Protein AF-A0A7R9PDQ4-F1 (afdb_monomer_lite)

Secondary structure (DSSP, 8-state):
-HHHHHHHHHHHHHHHHHHHHHS---GGG-PPPP------HHHHHHHHHHHHHHHHHHHHHHHHTTTTTTT--HHHHHHHHHHHHHTTT-TTHHHHHHHH-TTS-HHHHHHHHHHHHHHHHHHHHHHHHHHHHHHHHHHHHHHTT-S----------------HHHHHHHHHHHHHHHHHHHHHHHHHHHHHHHSSSSSSS-PPP-----

Organism: Timema californicum (NCBI:txid61474)

Sequence (210 aa):
MAEESSLTASLQGLERKLEEWSRPVSYTNLQPPPPLARVAPATITAAYEDMAQEVVDFQNFLQETGGHTNGWEEQDHLQFLKICRQHSGKPSLLQALASSLPHISEDEIEAHKKWFQQYNALKKAQQRAIKEWKKNKEKKKEEKIEPLELVENINKPEHFKTSPETKQKIEDWKVNVNLHSESSCNIAKRVLTLNYYFKWSLLPLRSAES

pLDDT: mean 71.4, std 20.32, range [34.22, 95.06]

InterPro domains:
  IPR039902 Coiled-coil domain-containing protein CCDC148/CCDC112 [PTHR21549] (2-149)

Structure (mmCIF, N/CA/C/O backbone):
data_AF-A0A7R9PDQ4-F1
#
_entry.id   AF-A0A7R9PDQ4-F1
#
loop_
_atom_site.group_PDB
_atom_site.id
_atom_site.type_symbol
_atom_site.label_atom_id
_atom_site.label_alt_id
_atom_site.label_comp_id
_atom_site.label_asym_id
_atom_site.label_entity_id
_atom_site.label_seq_id
_atom_site.pdbx_PDB_ins_code
_atom_site.Cartn_x
_atom_site.Cartn_y
_atom_site.Cartn_z
_atom_site.occupancy
_atom_site.B_iso_or_equiv
_atom_site.auth_seq_id
_atom_site.auth_comp_id
_atom_site.auth_asym_id
_atom_site.auth_atom_id
_atom_site.pdbx_PDB_model_num
ATOM 1 N N . MET A 1 1 ? 30.159 -8.898 46.942 1.00 53.69 1 MET A N 1
ATOM 2 C CA . MET A 1 1 ? 29.107 -9.731 47.605 1.00 53.69 1 MET A CA 1
ATOM 3 C C . MET A 1 1 ? 27.706 -9.121 47.509 1.00 53.69 1 MET A C 1
ATOM 5 O O . MET A 1 1 ? 26.757 -9.878 47.362 1.00 53.69 1 MET A O 1
ATOM 9 N N . ALA A 1 2 ? 27.539 -7.792 47.576 1.00 63.09 2 ALA A N 1
ATOM 10 C CA . ALA A 1 2 ? 26.221 -7.163 47.415 1.00 63.09 2 ALA A CA 1
ATOM 11 C C . ALA A 1 2 ? 25.708 -7.179 45.957 1.00 63.09 2 ALA A C 1
ATOM 13 O O . ALA A 1 2 ? 24.505 -7.296 45.732 1.00 63.09 2 ALA A O 1
ATOM 14 N N . GLU A 1 3 ? 26.608 -7.112 44.970 1.00 70.19 3 GLU A N 1
ATOM 15 C CA . GLU A 1 3 ? 26.242 -7.129 43.544 1.00 70.19 3 GLU A CA 1
ATOM 16 C C . GLU A 1 3 ? 25.708 -8.492 43.068 1.00 70.19 3 GLU A C 1
ATOM 18 O O . GLU A 1 3 ? 24.675 -8.546 42.403 1.00 70.19 3 GLU A O 1
ATOM 23 N N . GLU A 1 4 ? 26.330 -9.588 43.508 1.00 71.94 4 GLU A N 1
ATOM 24 C CA . GLU A 1 4 ? 25.894 -10.968 43.245 1.00 71.94 4 GLU A CA 1
ATOM 25 C C . GLU A 1 4 ? 24.477 -11.219 43.793 1.00 71.94 4 GLU A C 1
ATOM 27 O O . GLU A 1 4 ? 23.616 -11.782 43.120 1.00 71.94 4 GLU A O 1
ATOM 32 N N . SER A 1 5 ? 24.185 -10.707 44.993 1.00 73.94 5 SER A N 1
ATOM 33 C CA . SER A 1 5 ? 22.858 -10.812 45.614 1.00 73.94 5 SER A CA 1
ATOM 34 C C . SER A 1 5 ? 21.779 -10.044 44.829 1.00 73.94 5 SER A C 1
ATOM 36 O O . SER A 1 5 ? 20.677 -10.547 44.613 1.00 73.94 5 SER A O 1
ATOM 38 N N . SER A 1 6 ? 22.106 -8.863 44.296 1.00 80.69 6 SER A N 1
ATOM 39 C CA . SER A 1 6 ? 21.183 -8.065 43.471 1.00 80.69 6 SER A CA 1
ATOM 40 C C . SER A 1 6 ? 20.835 -8.742 42.137 1.00 80.69 6 SER A C 1
ATOM 42 O O . SER A 1 6 ? 19.678 -8.747 41.700 1.00 80.69 6 SER A O 1
ATOM 44 N N . LEU A 1 7 ? 21.829 -9.368 41.501 1.00 82.31 7 LEU A N 1
ATOM 45 C CA . LEU A 1 7 ? 21.644 -10.115 40.257 1.00 82.31 7 LEU A CA 1
ATOM 46 C C . LEU A 1 7 ? 20.748 -11.339 40.472 1.00 82.31 7 LEU A C 1
ATOM 48 O O . LEU A 1 7 ? 19.816 -11.561 39.698 1.00 82.31 7 LEU A O 1
ATOM 52 N N . THR A 1 8 ? 20.956 -12.081 41.563 1.00 84.62 8 THR A N 1
ATOM 53 C CA . THR A 1 8 ? 20.107 -13.239 41.895 1.00 84.62 8 THR A CA 1
ATOM 54 C C . THR A 1 8 ? 18.661 -12.845 42.208 1.00 84.62 8 THR A C 1
ATOM 56 O O . THR A 1 8 ? 17.737 -13.503 41.731 1.00 84.62 8 THR A O 1
ATOM 59 N N . ALA A 1 9 ? 18.435 -11.727 42.906 1.00 86.56 9 ALA A N 1
ATOM 60 C CA . ALA A 1 9 ? 17.089 -11.204 43.148 1.00 86.56 9 ALA A CA 1
ATOM 61 C C . ALA A 1 9 ? 16.384 -10.776 41.847 1.00 86.56 9 ALA A C 1
ATOM 63 O O . ALA A 1 9 ? 15.180 -10.986 41.681 1.00 86.56 9 ALA A O 1
ATOM 64 N N . SER A 1 10 ? 17.139 -10.213 40.901 1.00 88.19 10 SER A N 1
ATOM 65 C CA . SER A 1 10 ? 16.621 -9.827 39.585 1.00 88.19 10 SER A CA 1
ATOM 66 C C . SER A 1 10 ? 16.219 -11.050 38.754 1.00 88.19 10 SER A C 1
ATOM 68 O O . SER A 1 10 ? 15.136 -11.055 38.167 1.00 88.19 10 SER A O 1
ATOM 70 N N . LEU A 1 11 ? 17.041 -12.106 38.755 1.00 92.12 11 LEU A N 1
ATOM 71 C CA . LEU A 1 11 ? 16.734 -13.372 38.080 1.00 92.12 11 LEU A CA 1
ATOM 72 C C . LEU A 1 11 ? 15.486 -14.041 38.667 1.00 92.12 11 LEU A C 1
ATOM 74 O O . LEU A 1 11 ? 14.561 -14.352 37.920 1.00 92.12 11 LEU A O 1
ATOM 78 N N . GLN A 1 12 ? 15.390 -14.140 39.994 1.00 91.44 12 GLN A N 1
ATOM 79 C CA . GLN A 1 12 ? 14.200 -14.684 40.661 1.00 91.44 12 GLN A CA 1
ATOM 80 C C . GLN A 1 12 ? 12.931 -13.872 40.362 1.00 91.44 12 GLN A C 1
ATOM 82 O O . GLN A 1 12 ? 11.836 -14.425 40.232 1.00 91.44 12 GLN A O 1
ATOM 87 N N . GLY A 1 13 ? 13.055 -12.548 40.232 1.00 93.50 13 GLY A N 1
ATOM 88 C CA . GLY A 1 13 ? 11.945 -11.682 39.842 1.00 93.50 13 GLY A CA 1
ATOM 89 C C . GLY A 1 13 ? 11.436 -11.963 38.425 1.00 93.50 13 GLY A C 1
ATOM 90 O O . GLY A 1 13 ? 10.226 -11.927 38.186 1.00 93.50 13 GLY A O 1
ATOM 91 N N . LEU A 1 14 ? 12.342 -12.263 37.493 1.00 93.00 14 LEU A N 1
ATOM 92 C CA . LEU A 1 14 ? 11.997 -12.622 36.117 1.00 93.00 14 LEU A CA 1
ATOM 93 C C . LEU A 1 14 ? 11.406 -14.031 36.025 1.00 93.00 14 LEU A C 1
ATOM 95 O O . LEU A 1 14 ? 10.390 -14.204 35.357 1.00 93.00 14 LEU A O 1
ATOM 99 N N . GLU A 1 15 ? 11.958 -15.002 36.751 1.00 91.19 15 GLU A N 1
ATOM 100 C CA . GLU A 1 15 ? 11.418 -16.367 36.829 1.00 91.19 15 GLU A CA 1
ATOM 101 C C . GLU A 1 15 ? 9.978 -16.374 37.354 1.00 91.19 15 GLU A C 1
ATOM 103 O O . GLU A 1 15 ? 9.099 -16.996 36.761 1.00 91.19 15 GLU A O 1
ATOM 108 N N . ARG A 1 16 ? 9.686 -15.590 38.401 1.00 91.50 16 ARG A N 1
ATOM 109 C CA . ARG A 1 16 ? 8.316 -15.435 38.917 1.00 91.50 16 ARG A CA 1
ATOM 110 C C . ARG A 1 16 ? 7.350 -14.831 37.902 1.00 91.50 16 ARG A C 1
ATOM 112 O O . ARG A 1 16 ? 6.181 -15.201 37.887 1.00 91.50 16 ARG A O 1
ATOM 119 N N . LYS A 1 17 ? 7.807 -13.879 37.085 1.00 91.69 17 LYS A N 1
ATOM 120 C CA . LYS A 1 17 ? 6.981 -13.296 36.018 1.00 91.69 17 LYS A CA 1
ATOM 121 C C . LYS A 1 17 ? 6.725 -14.295 34.900 1.00 91.69 17 LYS A C 1
ATOM 123 O O . LYS A 1 17 ? 5.613 -14.331 34.388 1.00 91.69 17 LYS A O 1
ATOM 128 N N . LEU A 1 18 ? 7.729 -15.095 34.548 1.00 93.31 18 LEU A N 1
ATOM 129 C CA . LEU A 1 18 ? 7.586 -16.148 33.551 1.00 93.31 18 LEU A CA 1
ATOM 130 C C . LEU A 1 18 ? 6.555 -17.188 34.004 1.00 93.31 18 LEU A C 1
ATOM 132 O O . LEU A 1 18 ? 5.690 -17.548 33.218 1.00 93.31 18 LEU A O 1
ATOM 136 N N . GLU A 1 19 ? 6.602 -17.592 35.276 1.00 89.06 19 GLU A N 1
ATOM 137 C CA . GLU A 1 19 ? 5.627 -18.512 35.873 1.00 89.06 19 GLU A CA 1
ATOM 138 C C . GLU A 1 19 ? 4.213 -17.911 35.927 1.00 89.06 19 GLU A C 1
ATOM 140 O O . GLU A 1 19 ? 3.220 -18.596 35.714 1.00 89.06 19 GLU A O 1
ATOM 145 N N . GLU A 1 20 ? 4.089 -16.607 36.175 1.00 87.62 20 GLU A N 1
ATOM 146 C CA . GLU A 1 20 ? 2.790 -15.930 36.132 1.00 87.62 20 GLU A CA 1
ATOM 147 C C . GLU A 1 20 ? 2.224 -15.864 34.705 1.00 87.62 20 GLU A C 1
ATOM 149 O O . GLU A 1 20 ? 1.027 -16.044 34.502 1.00 87.62 20 GLU A O 1
ATOM 154 N N . TRP A 1 21 ? 3.079 -15.632 33.706 1.00 85.00 21 TRP A N 1
ATOM 155 C CA . TRP A 1 21 ? 2.678 -15.578 32.298 1.00 85.00 21 TRP A CA 1
ATOM 156 C C . TRP A 1 21 ? 2.471 -16.959 31.669 1.00 85.00 21 TRP A C 1
ATOM 158 O O . TRP A 1 21 ? 1.763 -17.063 30.670 1.00 85.00 21 TRP A O 1
ATOM 168 N N . SER A 1 22 ? 3.070 -18.012 32.231 1.00 83.94 22 SER A N 1
ATOM 169 C CA . SER A 1 22 ? 2.895 -19.395 31.781 1.00 83.94 22 SER A CA 1
ATOM 170 C C . SER A 1 22 ? 1.633 -20.048 32.348 1.00 83.94 22 SER A C 1
ATOM 172 O O . SER A 1 22 ? 1.180 -21.063 31.813 1.00 83.94 22 SER A O 1
ATOM 174 N N . ARG A 1 23 ? 1.031 -19.472 33.399 1.00 82.25 23 ARG A N 1
ATOM 175 C CA . ARG A 1 23 ? -0.224 -19.970 33.966 1.00 82.25 23 ARG A CA 1
ATOM 176 C C . ARG A 1 23 ? -1.346 -19.878 32.929 1.00 82.25 23 ARG A C 1
ATOM 178 O O . ARG A 1 23 ? -1.664 -18.783 32.462 1.00 82.25 23 ARG A O 1
ATOM 185 N N . PRO A 1 24 ? -2.005 -21.001 32.591 1.00 73.31 24 PRO A N 1
ATOM 186 C CA . PRO A 1 24 ? -3.188 -20.957 31.753 1.00 73.31 24 PRO A CA 1
ATOM 187 C C . PRO A 1 24 ? -4.271 -20.167 32.488 1.00 73.31 24 PRO A C 1
ATOM 189 O O . PRO A 1 24 ? -4.617 -20.476 33.630 1.00 73.31 24 PRO A O 1
ATOM 192 N N . VAL A 1 25 ? -4.800 -19.131 31.837 1.00 68.38 25 VAL A N 1
ATOM 193 C CA . VAL A 1 25 ? -5.904 -18.330 32.373 1.00 68.38 25 VAL A CA 1
ATOM 194 C C . VAL A 1 25 ? -7.093 -19.262 32.604 1.00 68.38 25 VAL A C 1
ATOM 196 O O . VAL A 1 25 ? -7.732 -19.727 31.664 1.00 68.38 25 VAL A O 1
ATOM 199 N N . SER A 1 26 ? -7.370 -19.578 33.868 1.00 59.38 26 SER A N 1
ATOM 200 C CA . SER A 1 26 ? -8.520 -20.393 34.245 1.00 59.38 26 SER A CA 1
ATOM 201 C C . SER A 1 26 ? -9.754 -19.496 34.265 1.00 59.38 26 SER A C 1
ATOM 203 O O . SER A 1 26 ? -9.969 -18.718 35.190 1.00 59.38 26 SER A O 1
ATOM 205 N N . TYR A 1 27 ? -10.568 -19.575 33.213 1.00 57.97 27 TYR A 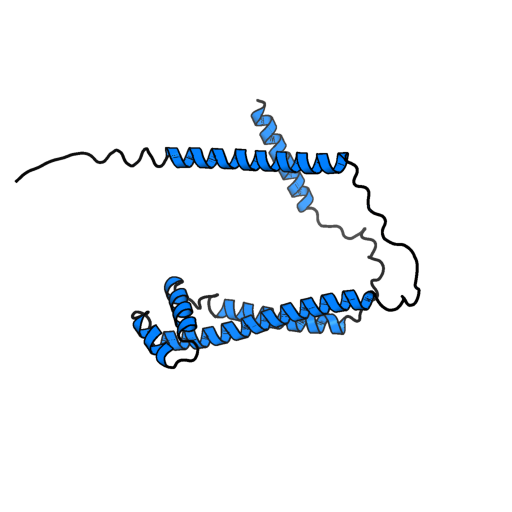N 1
ATOM 206 C CA . TYR A 1 27 ? -11.786 -18.769 33.032 1.00 57.97 27 TYR A CA 1
ATOM 207 C C . TYR A 1 27 ? -12.929 -19.154 33.991 1.00 57.97 27 TYR A C 1
ATOM 209 O O . TYR A 1 27 ? -14.048 -18.665 33.860 1.00 57.97 27 TYR A O 1
ATOM 217 N N . THR A 1 28 ? -12.679 -20.050 34.948 1.00 52.78 28 THR A N 1
ATOM 218 C CA . THR A 1 28 ? -13.700 -20.727 35.760 1.00 52.78 28 THR A CA 1
ATOM 219 C C . THR A 1 28 ? -14.301 -19.867 36.873 1.00 52.78 28 THR A C 1
ATOM 221 O O . THR A 1 28 ? -15.225 -20.317 37.544 1.00 52.78 28 THR A O 1
ATOM 224 N N . ASN A 1 29 ? -13.835 -18.628 37.058 1.00 56.56 29 ASN A N 1
ATOM 225 C CA . ASN A 1 29 ? -14.401 -17.687 38.034 1.00 56.56 29 ASN A CA 1
ATOM 226 C C . ASN A 1 29 ? -14.709 -16.292 37.461 1.00 56.56 29 ASN A C 1
ATOM 228 O O . ASN A 1 29 ? -14.933 -15.344 38.210 1.00 56.56 29 ASN A O 1
ATOM 232 N N . LEU A 1 30 ? -14.758 -16.148 36.134 1.00 54.88 30 LEU A N 1
ATOM 233 C CA . LEU A 1 30 ? -15.385 -14.970 35.546 1.00 54.88 30 LEU A CA 1
ATOM 234 C C . LEU A 1 30 ? -16.895 -15.181 35.622 1.00 54.88 30 LEU A C 1
ATOM 236 O O . LEU A 1 30 ? -17.472 -15.912 34.817 1.00 54.88 30 LEU A O 1
ATOM 240 N N . GLN A 1 31 ? -17.536 -14.548 36.606 1.00 55.81 31 GLN A N 1
ATOM 241 C CA . GLN A 1 31 ? -18.973 -14.313 36.541 1.00 55.81 31 GLN A CA 1
ATOM 242 C C . GLN A 1 31 ? -19.260 -13.739 35.144 1.00 55.81 31 GLN A C 1
ATOM 244 O O . GLN A 1 31 ? -18.585 -12.780 34.747 1.00 55.81 31 GLN A O 1
ATOM 249 N N . PRO A 1 32 ? -20.171 -14.343 34.357 1.00 59.72 32 PRO A N 1
ATOM 250 C CA . PRO A 1 32 ? -20.457 -13.836 33.029 1.00 59.72 32 PRO A CA 1
ATOM 251 C C . PRO A 1 32 ? -20.825 -12.357 33.169 1.00 59.72 32 PRO A C 1
ATOM 253 O O . PRO A 1 32 ? -21.576 -12.011 34.091 1.00 59.72 32 PRO A O 1
ATOM 256 N N . PRO A 1 33 ? -20.288 -11.471 32.310 1.00 60.38 33 PRO A N 1
ATOM 257 C CA . PRO A 1 33 ? -20.727 -10.088 32.309 1.00 60.38 33 PRO A CA 1
ATOM 258 C C . PRO A 1 33 ? -22.261 -10.078 32.224 1.00 60.38 33 PRO A C 1
ATOM 260 O O . PRO A 1 33 ? -22.824 -10.921 31.512 1.00 60.38 33 P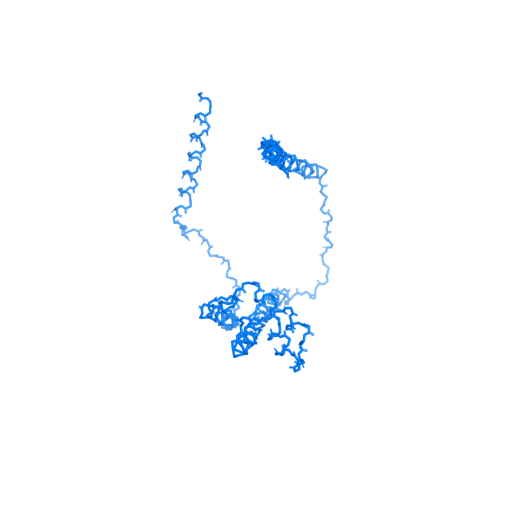RO A O 1
ATOM 263 N N . PRO A 1 34 ? -22.947 -9.174 32.953 1.00 59.59 34 PRO A N 1
ATOM 264 C CA . PRO A 1 34 ? -24.398 -9.051 32.859 1.00 59.59 34 PRO A CA 1
ATOM 265 C C . PRO A 1 34 ? -24.767 -8.991 31.377 1.00 59.59 34 PRO A C 1
ATOM 267 O O . PRO A 1 34 ? -24.019 -8.358 30.622 1.00 59.59 34 PRO A O 1
ATOM 270 N N . PRO A 1 35 ? -25.840 -9.676 30.936 1.00 53.56 35 PRO A N 1
ATOM 271 C CA . PRO A 1 35 ? -26.138 -9.814 29.522 1.00 53.56 35 PRO A CA 1
ATOM 272 C C . PRO A 1 35 ? -26.200 -8.420 28.910 1.00 53.56 35 PRO A C 1
ATOM 274 O O . PRO A 1 35 ? -27.146 -7.662 29.123 1.00 53.56 35 PRO A O 1
ATOM 277 N N . LEU A 1 36 ? -25.147 -8.060 28.172 1.00 55.97 36 LEU A N 1
ATOM 278 C CA . LEU A 1 36 ? -25.168 -6.892 27.319 1.00 55.97 36 LEU A CA 1
ATOM 279 C C . LEU A 1 36 ? -26.337 -7.153 26.386 1.00 55.97 36 LEU A C 1
ATOM 281 O O . LEU A 1 36 ? -26.308 -8.162 25.680 1.00 55.97 36 LEU A O 1
ATOM 285 N N . ALA A 1 37 ? -27.362 -6.296 26.450 1.00 51.03 37 ALA A N 1
ATOM 286 C CA . ALA A 1 37 ? -28.505 -6.323 25.547 1.00 51.03 37 ALA A CA 1
ATOM 287 C C . ALA A 1 37 ? -28.001 -6.719 24.158 1.00 51.03 37 ALA A C 1
ATOM 289 O O . ALA A 1 37 ? -27.184 -6.010 23.559 1.00 51.03 37 ALA A O 1
ATOM 290 N N . ARG A 1 38 ? -28.358 -7.942 23.757 1.00 53.12 38 ARG A N 1
ATOM 291 C CA . ARG A 1 38 ? -27.763 -8.647 22.629 1.00 53.12 38 ARG A CA 1
ATOM 292 C C . ARG A 1 38 ? -28.240 -7.933 21.378 1.00 53.12 38 ARG A C 1
ATOM 294 O O . ARG A 1 38 ? -29.293 -8.257 20.844 1.00 53.12 38 ARG A O 1
ATOM 301 N N . VAL A 1 39 ? -27.493 -6.923 20.941 1.00 52.81 39 VAL A N 1
ATOM 302 C CA . VAL A 1 39 ? -27.676 -6.355 19.607 1.00 52.81 39 VAL A CA 1
ATOM 303 C C . VAL A 1 39 ? -27.478 -7.526 18.652 1.00 52.81 39 VAL A C 1
ATOM 305 O O . VAL A 1 39 ? -26.478 -8.239 18.767 1.00 52.81 39 VAL A O 1
ATOM 308 N N . ALA A 1 40 ? -28.480 -7.803 17.817 1.00 44.97 40 ALA A N 1
ATOM 309 C CA . ALA A 1 40 ? -28.531 -9.016 17.012 1.00 44.97 40 ALA A CA 1
ATOM 310 C C . ALA A 1 40 ? -27.180 -9.264 16.297 1.00 44.97 40 ALA A C 1
ATOM 312 O O . ALA A 1 40 ? -26.652 -8.349 15.658 1.00 44.97 40 ALA A O 1
ATOM 313 N N . PRO A 1 41 ? -26.600 -10.476 16.402 1.00 51.88 41 PRO A N 1
ATOM 314 C CA . PRO A 1 41 ? -25.249 -10.757 15.914 1.00 51.88 41 PRO A CA 1
ATOM 315 C C . PRO A 1 41 ? -25.103 -10.550 14.400 1.00 51.88 41 PRO A C 1
ATOM 317 O O . PRO A 1 41 ? -24.032 -10.162 13.948 1.00 51.88 41 PRO A O 1
ATOM 320 N N . ALA A 1 42 ? -26.189 -10.707 13.638 1.00 52.09 42 ALA A N 1
ATOM 321 C CA . ALA A 1 42 ? -26.179 -10.698 12.176 1.00 52.09 42 ALA A CA 1
ATOM 322 C C . ALA A 1 42 ? -25.653 -9.394 11.540 1.00 52.09 42 ALA A C 1
ATOM 324 O O . ALA A 1 42 ? -25.011 -9.436 10.495 1.00 52.09 42 ALA A O 1
ATOM 325 N N . THR A 1 43 ? -25.886 -8.229 12.154 1.00 52.22 43 THR A N 1
ATOM 326 C CA . THR A 1 43 ? -25.482 -6.935 11.564 1.00 52.22 43 THR A CA 1
ATOM 327 C C . THR A 1 43 ? -24.065 -6.515 11.964 1.00 52.22 43 THR A C 1
ATOM 329 O O . THR A 1 43 ? -23.461 -5.663 11.318 1.00 52.22 43 THR A O 1
ATOM 332 N N . ILE A 1 44 ? -23.526 -7.060 13.060 1.00 53.22 44 ILE A N 1
ATOM 333 C CA . ILE A 1 44 ? -22.135 -6.808 13.471 1.00 53.22 44 ILE A CA 1
ATOM 334 C C . ILE A 1 44 ? -21.197 -7.751 12.720 1.00 53.22 44 ILE A C 1
ATOM 336 O O . ILE A 1 44 ? -20.135 -7.301 12.303 1.00 53.22 44 ILE A O 1
ATOM 340 N N . THR A 1 45 ? -21.599 -9.010 12.513 1.00 61.19 45 THR A N 1
ATOM 341 C CA . THR A 1 45 ? -20.803 -9.985 11.763 1.00 61.19 45 THR A CA 1
ATOM 342 C C . THR A 1 45 ? -20.647 -9.562 10.315 1.00 61.19 45 THR A C 1
ATOM 344 O O . THR A 1 45 ? -19.518 -9.441 9.887 1.00 61.19 45 THR A O 1
ATOM 347 N N . ALA A 1 46 ? -21.723 -9.208 9.603 1.00 61.84 46 ALA A N 1
ATOM 348 C CA . ALA A 1 46 ? -21.625 -8.835 8.186 1.00 61.84 46 ALA A CA 1
ATOM 349 C C . ALA A 1 46 ? -20.710 -7.618 7.938 1.00 61.84 46 ALA A C 1
ATOM 351 O O . ALA A 1 46 ? -19.822 -7.672 7.102 1.00 61.84 46 ALA A O 1
ATOM 352 N N . ALA A 1 47 ? -20.851 -6.543 8.723 1.00 61.50 47 ALA A N 1
ATOM 353 C CA . ALA A 1 47 ? -20.004 -5.354 8.569 1.00 61.50 47 ALA A CA 1
ATOM 354 C C . ALA A 1 47 ? -18.548 -5.572 9.029 1.00 61.50 47 ALA A C 1
ATOM 356 O O . ALA A 1 47 ? -17.643 -4.862 8.592 1.00 61.50 47 ALA A O 1
ATOM 357 N N . TYR A 1 48 ? -18.319 -6.505 9.957 1.00 70.19 48 TYR A N 1
ATOM 358 C CA . TYR A 1 48 ? -16.972 -6.921 10.341 1.00 70.19 48 TYR A CA 1
ATOM 359 C C . TYR A 1 48 ? -16.352 -7.831 9.278 1.00 70.19 48 TYR A C 1
ATOM 361 O O . TYR A 1 48 ? -15.177 -7.658 8.987 1.00 70.19 48 TYR A O 1
ATOM 369 N N . GLU A 1 49 ? -17.140 -8.728 8.685 1.00 75.81 49 GLU A N 1
ATOM 370 C CA . GLU A 1 49 ? -16.746 -9.623 7.597 1.00 75.81 49 GLU A CA 1
ATOM 371 C C . GLU A 1 49 ? -16.341 -8.817 6.362 1.00 75.81 49 GLU A C 1
ATOM 373 O O . GLU A 1 49 ? -15.249 -9.015 5.850 1.00 75.81 49 GLU A O 1
ATOM 378 N N . ASP A 1 50 ? -17.142 -7.824 5.961 1.00 72.75 50 ASP A N 1
ATOM 379 C CA . ASP A 1 50 ? -16.829 -6.955 4.820 1.00 72.75 50 ASP A CA 1
ATOM 380 C C . ASP A 1 50 ? -15.559 -6.122 5.072 1.00 72.75 50 ASP A C 1
ATOM 382 O O . ASP A 1 50 ? -14.681 -6.030 4.213 1.00 72.75 50 ASP A O 1
ATOM 386 N N . MET A 1 51 ? -15.402 -5.552 6.277 1.00 80.94 51 MET A N 1
ATOM 387 C CA . MET A 1 51 ? -14.165 -4.850 6.641 1.00 80.94 51 MET A CA 1
ATOM 388 C C . MET A 1 51 ? -12.966 -5.802 6.658 1.00 80.94 51 MET A C 1
ATOM 390 O O . MET A 1 51 ? -11.878 -5.430 6.214 1.00 80.94 51 MET A O 1
ATOM 394 N N . ALA A 1 52 ? -13.142 -7.000 7.211 1.00 83.94 52 ALA A N 1
ATOM 395 C CA . ALA A 1 52 ? -12.102 -8.011 7.267 1.00 83.94 52 ALA A CA 1
ATOM 396 C C . ALA A 1 52 ? -11.707 -8.442 5.855 1.00 83.94 52 ALA A C 1
ATOM 398 O O . ALA A 1 52 ? -10.514 -8.524 5.589 1.00 83.94 52 ALA A O 1
ATOM 399 N N . GLN A 1 53 ? -12.664 -8.603 4.942 1.00 87.12 53 GLN A N 1
ATOM 400 C CA . GLN A 1 53 ? -12.409 -8.975 3.558 1.00 87.12 53 GLN A CA 1
ATOM 401 C C . GLN A 1 53 ? -11.576 -7.911 2.840 1.00 87.12 53 GLN A C 1
ATOM 403 O O . GLN A 1 53 ? -10.514 -8.239 2.326 1.00 87.12 53 GLN A O 1
ATOM 408 N N . GLU A 1 54 ? -11.951 -6.626 2.896 1.00 87.94 54 GLU A N 1
ATOM 409 C CA . GLU A 1 54 ? -11.153 -5.567 2.250 1.00 87.94 54 GLU A CA 1
ATOM 410 C C . GLU A 1 54 ? -9.737 -5.438 2.849 1.00 87.94 54 GLU A C 1
ATOM 412 O O . GLU A 1 54 ? -8.774 -5.090 2.158 1.00 87.94 54 GLU A O 1
ATOM 417 N N . VAL A 1 55 ? -9.587 -5.711 4.150 1.00 89.12 55 VAL A N 1
ATOM 418 C CA . VAL A 1 55 ? -8.281 -5.733 4.822 1.00 89.12 55 VAL A CA 1
ATOM 419 C C . VAL A 1 55 ? -7.456 -6.944 4.385 1.00 89.12 55 VAL A C 1
ATOM 421 O O . VAL A 1 55 ? -6.259 -6.786 4.141 1.00 89.12 55 VAL A O 1
ATOM 424 N N . VAL A 1 56 ? -8.077 -8.119 4.287 1.00 89.88 56 VAL A N 1
ATOM 425 C CA . VAL A 1 56 ? -7.455 -9.377 3.859 1.00 89.88 56 VAL A CA 1
ATOM 426 C C . VAL A 1 56 ? -7.045 -9.295 2.395 1.00 89.88 56 VAL A C 1
ATOM 428 O O . VAL A 1 56 ? -5.907 -9.620 2.084 1.00 89.88 56 VAL A O 1
ATOM 431 N N . ASP A 1 57 ? -7.890 -8.764 1.516 1.00 90.56 57 ASP A N 1
ATOM 432 C CA . ASP A 1 57 ? -7.588 -8.601 0.092 1.00 90.56 57 ASP A CA 1
ATOM 433 C C . ASP A 1 57 ? -6.338 -7.738 -0.118 1.00 90.56 57 ASP A C 1
ATOM 435 O O . ASP A 1 57 ? -5.455 -8.083 -0.903 1.00 90.56 57 ASP A O 1
ATOM 439 N N . PHE A 1 58 ? -6.205 -6.638 0.632 1.00 92.06 58 PHE A N 1
ATOM 440 C CA . PHE A 1 58 ? -5.000 -5.810 0.578 1.00 92.06 58 PHE A CA 1
ATOM 441 C C . PHE A 1 58 ? -3.759 -6.531 1.124 1.00 92.06 58 PHE A C 1
ATOM 443 O O . PHE A 1 58 ? -2.664 -6.353 0.591 1.00 92.06 58 PHE A O 1
ATOM 450 N N . GLN A 1 59 ? -3.901 -7.338 2.178 1.00 91.56 59 GLN A N 1
ATOM 451 C CA . GLN A 1 59 ? -2.788 -8.121 2.723 1.00 91.56 59 GLN A CA 1
ATOM 452 C C . GLN A 1 59 ? -2.350 -9.235 1.771 1.00 91.56 59 GLN A C 1
ATOM 454 O O . GLN A 1 59 ? -1.152 -9.390 1.551 1.00 91.56 59 GLN A O 1
ATOM 459 N N . ASN A 1 60 ? -3.297 -9.957 1.177 1.00 92.69 60 ASN A N 1
ATOM 460 C CA . ASN A 1 60 ? -3.033 -10.999 0.191 1.00 92.69 60 ASN A CA 1
ATOM 461 C C . ASN A 1 60 ? -2.331 -10.404 -1.027 1.00 92.69 60 ASN A C 1
ATOM 463 O O . ASN A 1 60 ? -1.280 -10.899 -1.418 1.00 92.69 60 ASN A O 1
ATOM 467 N N . PHE A 1 61 ? -2.820 -9.269 -1.534 1.00 93.69 61 PHE A N 1
ATOM 468 C CA . PHE A 1 61 ? -2.157 -8.542 -2.615 1.00 93.69 61 PHE A CA 1
ATOM 469 C C . PHE A 1 61 ? -0.698 -8.215 -2.274 1.00 93.69 61 PHE A C 1
ATOM 471 O O . PHE A 1 61 ? 0.193 -8.469 -3.074 1.00 93.69 61 PHE A O 1
ATOM 478 N N . LEU A 1 62 ? -0.425 -7.707 -1.068 1.00 92.50 62 LEU A N 1
ATOM 479 C CA . LEU A 1 62 ? 0.946 -7.432 -0.633 1.00 92.50 62 LEU A CA 1
ATOM 480 C C . LEU A 1 62 ? 1.811 -8.692 -0.539 1.00 92.50 62 LEU A C 1
ATOM 482 O O . LEU A 1 62 ? 2.995 -8.629 -0.859 1.00 92.50 62 LEU A O 1
ATOM 486 N N . GLN A 1 63 ? 1.255 -9.810 -0.081 1.00 91.38 63 GLN A N 1
ATOM 487 C CA . GLN A 1 63 ? 1.986 -11.075 -0.001 1.00 91.38 63 GLN A CA 1
ATOM 488 C C . GLN A 1 63 ? 2.305 -11.625 -1.394 1.00 91.38 63 GLN A C 1
ATOM 490 O O . GLN A 1 63 ? 3.433 -12.048 -1.635 1.00 91.38 63 GLN A O 1
ATOM 495 N N . GLU A 1 64 ? 1.348 -11.561 -2.317 1.00 91.25 64 GLU A N 1
ATOM 496 C CA . GLU A 1 64 ? 1.490 -12.036 -3.694 1.00 91.25 64 GLU A CA 1
ATOM 497 C C . GLU A 1 64 ? 2.465 -11.180 -4.507 1.00 91.25 64 GLU A C 1
ATOM 499 O O . GLU A 1 64 ? 3.295 -11.714 -5.239 1.00 91.25 64 GLU A O 1
ATOM 504 N N . THR A 1 65 ? 2.412 -9.852 -4.363 1.00 89.62 65 THR A N 1
ATOM 505 C CA . THR A 1 65 ? 3.231 -8.933 -5.167 1.00 89.62 65 THR A CA 1
ATOM 506 C C . THR A 1 65 ? 4.612 -8.666 -4.567 1.00 89.62 65 THR A C 1
ATOM 508 O O . THR A 1 65 ? 5.348 -7.832 -5.073 1.00 89.62 65 THR A O 1
ATOM 511 N N . GLY A 1 66 ? 4.998 -9.314 -3.465 1.00 86.44 66 GLY A N 1
ATOM 512 C CA . GLY A 1 66 ? 6.312 -9.079 -2.851 1.00 86.44 66 GLY A CA 1
ATOM 513 C C . GLY A 1 66 ? 6.420 -7.741 -2.105 1.00 86.44 66 GLY A C 1
ATOM 514 O O . GLY A 1 66 ? 7.477 -7.114 -2.065 1.00 86.44 66 GLY A O 1
ATOM 515 N N . GLY A 1 67 ? 5.323 -7.292 -1.496 1.00 91.31 67 GLY A N 1
ATOM 516 C CA . GLY A 1 67 ? 5.286 -6.183 -0.546 1.00 91.31 67 GLY A CA 1
ATOM 517 C C . GLY A 1 67 ? 4.927 -4.823 -1.145 1.00 91.31 67 GLY A C 1
ATOM 518 O O . GLY A 1 67 ? 4.271 -4.705 -2.178 1.00 91.31 67 GLY A O 1
ATOM 519 N N . HIS A 1 68 ? 5.329 -3.759 -0.443 1.00 91.94 68 HIS A N 1
ATOM 520 C CA . HIS A 1 68 ? 4.924 -2.380 -0.745 1.00 91.94 68 HIS A CA 1
ATOM 521 C C . HIS A 1 68 ? 5.627 -1.751 -1.951 1.00 91.94 68 HIS A C 1
ATOM 523 O O . HIS A 1 68 ? 5.238 -0.654 -2.347 1.00 91.94 68 HIS A O 1
ATOM 529 N N . THR A 1 69 ? 6.643 -2.403 -2.515 1.00 92.38 69 THR A N 1
ATOM 530 C CA . THR A 1 69 ? 7.398 -1.894 -3.669 1.00 92.38 69 THR A CA 1
ATOM 531 C C . THR A 1 69 ? 7.316 -2.801 -4.891 1.00 92.38 69 THR A C 1
ATOM 533 O O . THR A 1 69 ? 7.918 -2.466 -5.901 1.00 92.38 69 THR A O 1
ATOM 536 N N . ASN A 1 70 ? 6.570 -3.911 -4.847 1.00 92.44 70 ASN A N 1
ATOM 537 C CA . ASN A 1 70 ? 6.508 -4.891 -5.941 1.00 92.44 70 ASN A CA 1
ATOM 538 C C . ASN A 1 70 ? 7.884 -5.429 -6.382 1.00 92.44 70 ASN A C 1
ATOM 540 O O . ASN A 1 70 ? 8.137 -5.614 -7.570 1.00 92.44 70 ASN A O 1
ATOM 544 N N . GLY A 1 71 ? 8.824 -5.562 -5.441 1.00 90.12 71 GLY A N 1
ATOM 545 C CA . GLY A 1 71 ? 10.206 -5.941 -5.746 1.00 90.12 71 GLY A CA 1
ATOM 546 C C . GLY A 1 71 ? 11.072 -4.836 -6.367 1.00 90.12 71 GLY A C 1
ATOM 547 O O . GLY A 1 71 ? 12.231 -5.100 -6.669 1.00 90.12 71 GLY A O 1
ATOM 548 N N . TRP A 1 72 ? 10.565 -3.608 -6.529 1.00 92.69 72 TRP A N 1
ATOM 549 C CA . TRP A 1 72 ? 11.393 -2.471 -6.941 1.00 92.69 72 TRP A CA 1
ATOM 550 C C . TRP A 1 72 ? 12.338 -2.044 -5.821 1.00 92.69 72 TRP A C 1
ATOM 552 O O . TRP A 1 72 ? 11.962 -2.051 -4.640 1.00 92.69 72 TRP A O 1
ATOM 562 N N . GLU A 1 73 ? 13.538 -1.608 -6.211 1.00 92.69 73 GLU A N 1
ATOM 563 C CA . GLU A 1 73 ? 14.478 -0.967 -5.300 1.00 92.69 73 GLU A CA 1
ATOM 564 C C . GLU A 1 73 ? 13.852 0.299 -4.699 1.00 92.69 73 GLU A C 1
ATOM 566 O O . GLU A 1 73 ? 13.106 1.033 -5.354 1.00 92.69 73 GLU A O 1
ATOM 571 N N . GLU A 1 74 ? 14.142 0.562 -3.425 1.00 92.75 74 GLU A N 1
ATOM 572 C CA . GLU A 1 74 ? 13.530 1.670 -2.694 1.00 92.75 74 GLU A CA 1
ATOM 573 C C . GLU A 1 74 ? 13.811 3.027 -3.358 1.00 92.75 74 GLU A C 1
ATOM 575 O O . GLU A 1 74 ? 12.908 3.860 -3.458 1.00 92.75 74 GLU A O 1
ATOM 580 N N . GLN A 1 75 ? 15.027 3.239 -3.871 1.00 93.06 75 GLN A N 1
ATOM 581 C CA . GLN A 1 75 ? 15.397 4.481 -4.557 1.00 93.06 75 GLN A CA 1
ATOM 582 C C . GLN A 1 75 ? 14.564 4.701 -5.826 1.00 93.06 75 GLN A C 1
ATOM 584 O O . GLN A 1 75 ? 13.973 5.772 -6.004 1.00 93.06 75 GLN A O 1
ATOM 589 N N . ASP A 1 76 ? 14.441 3.666 -6.655 1.00 92.31 76 ASP A N 1
ATOM 590 C CA . ASP A 1 76 ? 13.664 3.707 -7.893 1.00 92.31 76 ASP A CA 1
ATOM 591 C C . ASP A 1 76 ? 12.177 3.893 -7.615 1.00 92.31 76 ASP A C 1
ATOM 593 O O . ASP A 1 76 ? 11.505 4.706 -8.258 1.00 92.31 76 ASP A O 1
ATOM 597 N N . HIS A 1 77 ? 11.660 3.200 -6.599 1.00 94.38 77 HIS A N 1
ATOM 598 C CA . HIS A 1 77 ? 10.277 3.336 -6.171 1.00 94.38 77 HIS A CA 1
ATOM 599 C C . HIS A 1 77 ? 9.973 4.768 -5.708 1.00 94.38 77 HIS A C 1
ATOM 601 O O . HIS A 1 77 ? 8.969 5.360 -6.114 1.00 94.38 77 HIS A O 1
ATOM 607 N N . LEU A 1 78 ? 10.847 5.376 -4.902 1.00 94.31 78 LEU A N 1
ATOM 608 C CA . LEU A 1 78 ? 10.693 6.763 -4.456 1.00 94.31 78 LEU A CA 1
ATOM 609 C C . LEU A 1 78 ? 10.726 7.749 -5.629 1.00 94.31 78 LEU A C 1
ATOM 611 O O . LEU A 1 78 ? 9.922 8.689 -5.681 1.00 94.31 78 LEU A O 1
ATOM 615 N N . GLN A 1 79 ? 11.622 7.530 -6.589 1.00 93.56 79 GLN A N 1
ATOM 616 C CA . GLN A 1 79 ? 11.719 8.352 -7.788 1.00 93.56 79 GLN A CA 1
ATOM 617 C C . GLN A 1 79 ? 10.459 8.236 -8.656 1.00 93.56 79 GLN A C 1
ATOM 619 O O . GLN A 1 79 ? 9.895 9.258 -9.065 1.00 93.56 79 GLN A O 1
ATOM 624 N N . PHE A 1 80 ? 9.954 7.016 -8.844 1.00 93.38 80 PHE A N 1
ATOM 625 C CA . PHE A 1 80 ? 8.683 6.746 -9.508 1.00 93.38 80 PHE A CA 1
ATOM 626 C C . PHE A 1 80 ? 7.525 7.503 -8.843 1.00 93.38 80 PHE A C 1
ATOM 628 O O . PHE A 1 80 ? 6.771 8.201 -9.526 1.00 93.38 80 PHE A O 1
ATOM 635 N N . LEU A 1 81 ? 7.406 7.441 -7.511 1.00 93.62 81 LEU A N 1
ATOM 636 C CA . LEU A 1 81 ? 6.355 8.145 -6.767 1.00 93.62 81 LEU A CA 1
ATOM 637 C C . LEU A 1 81 ? 6.440 9.665 -6.947 1.00 93.62 81 LEU A C 1
ATOM 639 O O . LEU A 1 81 ? 5.415 10.335 -7.125 1.00 93.62 81 LEU A O 1
ATOM 643 N N . LYS A 1 82 ? 7.655 10.222 -6.923 1.00 94.19 82 LYS A N 1
ATOM 644 C CA . LYS A 1 82 ? 7.893 11.657 -7.116 1.00 94.19 82 LYS A CA 1
ATOM 645 C C . LYS A 1 82 ? 7.422 12.114 -8.495 1.00 94.19 82 LYS A C 1
ATOM 647 O O . LYS A 1 82 ? 6.662 13.081 -8.583 1.00 94.19 82 LYS A O 1
ATOM 652 N N . ILE A 1 83 ? 7.813 11.401 -9.549 1.00 92.50 83 ILE A N 1
ATOM 653 C CA . ILE A 1 83 ? 7.440 11.728 -10.932 1.00 92.50 83 ILE A CA 1
ATOM 654 C C . ILE A 1 83 ? 5.940 11.525 -11.144 1.00 92.50 83 ILE A C 1
ATOM 656 O O . ILE A 1 83 ? 5.277 12.404 -11.695 1.00 92.50 83 ILE A O 1
ATOM 660 N N . CYS A 1 84 ? 5.365 10.438 -10.621 1.00 90.88 84 CYS A N 1
ATOM 661 C CA . CYS A 1 84 ? 3.926 10.187 -10.688 1.00 90.88 84 CYS A CA 1
ATOM 662 C C . CYS A 1 84 ? 3.104 11.301 -10.035 1.00 90.88 84 CYS A C 1
ATOM 664 O O . CYS A 1 84 ? 2.063 11.689 -10.565 1.00 90.88 84 CYS A O 1
ATOM 666 N N . ARG A 1 85 ? 3.572 11.864 -8.915 1.00 90.88 85 ARG A N 1
ATOM 667 C CA . ARG A 1 85 ? 2.922 13.016 -8.276 1.00 90.88 85 ARG A CA 1
ATOM 668 C C . ARG A 1 85 ? 3.011 14.272 -9.148 1.00 90.88 85 ARG A C 1
ATOM 670 O O . ARG A 1 85 ? 2.010 14.967 -9.311 1.00 90.88 85 ARG A O 1
ATOM 677 N N . GLN A 1 86 ? 4.182 14.553 -9.719 1.00 91.12 86 GLN A N 1
ATOM 678 C CA . GLN A 1 86 ? 4.444 15.745 -10.541 1.00 91.12 86 GLN A CA 1
ATOM 679 C C . GLN A 1 86 ? 3.722 15.724 -11.902 1.00 91.12 86 GLN A C 1
ATOM 681 O O . GLN A 1 86 ? 3.261 16.760 -12.395 1.00 91.12 86 GLN A O 1
ATOM 686 N N . HIS A 1 87 ? 3.607 14.541 -12.503 1.00 87.94 87 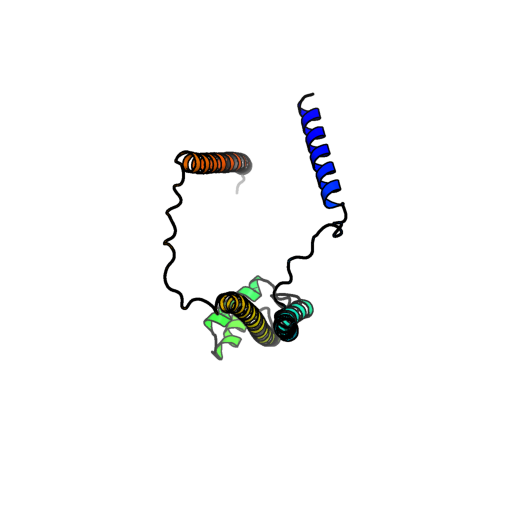HIS A N 1
ATOM 687 C CA . HIS A 1 87 ? 3.019 14.319 -13.825 1.00 87.94 87 HIS A CA 1
ATOM 688 C C . HIS A 1 87 ? 1.666 13.601 -13.772 1.00 87.94 87 HIS A C 1
ATOM 690 O O . HIS A 1 87 ? 1.221 13.048 -14.777 1.00 87.94 87 HIS A O 1
ATOM 696 N N . SER A 1 88 ? 0.985 13.622 -12.623 1.00 82.69 88 SER A N 1
ATOM 697 C CA . SER A 1 88 ? -0.334 13.002 -12.475 1.00 82.69 88 SER A CA 1
ATOM 698 C C . SER A 1 88 ? -1.306 13.484 -13.566 1.00 82.69 88 SER A C 1
ATOM 700 O O . SER A 1 88 ? -1.516 14.680 -13.757 1.00 82.69 88 SER A O 1
ATOM 702 N N . GLY A 1 89 ? -1.849 12.536 -14.339 1.00 76.88 89 GLY A N 1
ATOM 703 C CA . GLY A 1 89 ? -2.793 12.805 -15.433 1.00 76.88 89 GLY A CA 1
ATOM 704 C C . GLY A 1 89 ? -2.186 13.338 -16.739 1.00 76.88 89 GLY A C 1
ATOM 705 O O . GLY A 1 89 ? -2.937 13.612 -17.671 1.00 76.88 89 GLY A O 1
ATOM 706 N N . LYS A 1 90 ? -0.857 13.477 -16.846 1.00 87.50 90 LYS A N 1
ATOM 707 C CA . LYS A 1 90 ? -0.188 13.955 -18.069 1.00 87.50 90 LYS A CA 1
ATOM 708 C C . LYS A 1 90 ? 0.326 12.784 -18.917 1.00 87.50 90 LYS A C 1
ATOM 710 O O . LYS A 1 90 ? 0.888 11.842 -18.356 1.00 87.50 90 LYS A O 1
ATOM 715 N N . PRO A 1 91 ? 0.243 12.862 -20.259 1.00 80.69 91 PRO A N 1
ATOM 716 C CA . PRO A 1 91 ? 0.822 11.842 -21.138 1.00 80.69 91 PRO A CA 1
ATOM 717 C C . PRO A 1 91 ? 2.359 11.809 -21.065 1.00 80.69 91 PRO A C 1
ATOM 719 O O . PRO A 1 91 ? 2.960 10.770 -21.304 1.00 80.69 91 PRO A O 1
ATOM 722 N N . SER A 1 92 ? 3.000 12.908 -20.641 1.00 86.00 92 SER A N 1
ATOM 723 C CA . SER A 1 92 ? 4.458 12.996 -20.466 1.00 86.00 92 SER A CA 1
ATOM 724 C C . SER A 1 92 ? 5.017 12.197 -19.283 1.00 86.00 92 SER A C 1
ATOM 726 O O . SER A 1 92 ? 6.228 12.179 -19.086 1.00 86.00 92 SER A O 1
ATOM 728 N N . LEU A 1 93 ? 4.165 11.543 -18.485 1.00 87.88 93 LEU A N 1
ATOM 729 C CA . LEU A 1 93 ? 4.588 10.758 -17.324 1.00 87.88 93 LEU A CA 1
ATOM 730 C C . LEU A 1 93 ? 5.513 9.597 -17.710 1.00 87.88 93 LEU A C 1
ATOM 732 O O . LEU A 1 93 ? 6.523 9.400 -17.043 1.00 87.88 93 LEU A O 1
ATOM 736 N N . LEU A 1 94 ? 5.194 8.861 -18.781 1.00 86.75 94 LEU A N 1
ATOM 737 C CA . LEU A 1 94 ? 6.023 7.734 -19.229 1.00 86.75 94 LEU A CA 1
ATOM 738 C C . LEU A 1 94 ? 7.395 8.216 -19.705 1.00 86.75 94 LEU A C 1
ATOM 740 O O . LEU A 1 94 ? 8.413 7.714 -19.246 1.00 86.75 94 LEU A O 1
ATOM 744 N N . GLN A 1 95 ? 7.428 9.281 -20.511 1.00 87.69 95 GLN A N 1
ATOM 745 C CA . GLN A 1 95 ? 8.677 9.880 -20.980 1.00 87.69 95 GLN A CA 1
ATOM 746 C C . GLN A 1 95 ? 9.551 10.402 -19.827 1.00 87.69 95 GLN A C 1
ATOM 748 O O . GLN A 1 95 ? 10.771 10.230 -19.840 1.00 87.69 95 GLN A O 1
ATOM 753 N N . ALA A 1 96 ? 8.939 11.029 -18.817 1.00 89.50 96 ALA A N 1
ATOM 754 C CA . ALA A 1 96 ? 9.649 11.515 -17.636 1.00 89.50 96 ALA A CA 1
ATOM 755 C C . ALA A 1 96 ? 10.219 10.363 -16.792 1.00 89.50 96 ALA A C 1
ATOM 757 O O . ALA A 1 96 ? 11.340 10.470 -16.299 1.00 89.50 96 ALA A O 1
ATOM 758 N N . LEU A 1 97 ? 9.481 9.255 -16.654 1.00 90.62 97 LEU A N 1
ATOM 759 C CA . LEU A 1 97 ? 9.960 8.052 -15.970 1.00 90.62 97 LEU A CA 1
ATOM 760 C C . LEU A 1 97 ? 11.110 7.393 -16.736 1.00 90.62 97 LEU A C 1
ATOM 762 O O . LEU A 1 97 ? 12.150 7.155 -16.133 1.00 90.62 97 LEU A O 1
ATOM 766 N N . ALA A 1 98 ? 10.968 7.207 -18.050 1.00 89.00 98 ALA A N 1
ATOM 767 C CA . ALA A 1 98 ? 12.008 6.630 -18.904 1.00 89.00 98 ALA A CA 1
ATOM 768 C C . ALA A 1 98 ? 13.304 7.462 -18.901 1.00 89.00 98 ALA A C 1
ATOM 770 O O . ALA A 1 98 ? 14.402 6.921 -18.956 1.00 89.00 98 ALA A O 1
ATOM 771 N N . SER A 1 99 ? 13.189 8.789 -18.787 1.00 89.31 99 SER A N 1
ATOM 772 C CA . SER A 1 99 ? 14.353 9.685 -18.714 1.00 89.31 99 SER A CA 1
ATOM 773 C C . SER A 1 99 ? 15.046 9.661 -17.347 1.00 89.31 99 SER A C 1
ATOM 775 O O . SER A 1 99 ? 16.244 9.911 -17.258 1.00 89.31 99 SER A O 1
ATOM 777 N N . SER A 1 100 ? 14.294 9.412 -16.272 1.00 88.62 100 SER A N 1
ATOM 778 C CA . SER A 1 100 ? 14.817 9.427 -14.903 1.00 88.62 100 SER A CA 1
ATOM 779 C C . SER A 1 100 ? 15.353 8.061 -14.470 1.00 88.62 100 SER A C 1
ATOM 781 O O . SER A 1 100 ? 16.296 8.000 -13.686 1.00 88.62 100 SER A O 1
ATOM 783 N N . LEU A 1 101 ? 14.754 6.976 -14.966 1.00 89.31 101 LEU A N 1
ATOM 784 C CA . LEU A 1 101 ? 15.104 5.585 -14.670 1.00 89.31 101 LEU A CA 1
ATOM 785 C C . LEU A 1 101 ? 15.552 4.884 -15.964 1.00 89.31 101 LEU A C 1
ATOM 787 O O . LEU A 1 101 ? 14.812 4.061 -16.495 1.00 89.31 101 LEU A O 1
ATOM 791 N N . PRO A 1 102 ? 16.741 5.215 -16.505 1.00 88.50 102 PRO A N 1
ATOM 792 C CA . PRO A 1 102 ? 17.206 4.669 -17.781 1.00 88.50 102 PRO A CA 1
ATOM 793 C C . PRO A 1 102 ? 17.576 3.180 -17.707 1.00 88.50 102 PRO A C 1
ATOM 795 O O . PRO A 1 102 ? 17.734 2.538 -18.742 1.00 88.50 102 PRO A O 1
ATOM 798 N N . HIS A 1 103 ? 17.754 2.633 -16.501 1.00 89.38 103 HIS A N 1
ATOM 799 C CA . HIS A 1 103 ? 18.058 1.221 -16.268 1.00 89.38 103 HIS A CA 1
ATOM 800 C C . HIS A 1 103 ? 16.816 0.326 -16.190 1.00 89.38 103 HIS A C 1
ATOM 802 O O . HIS A 1 103 ? 16.973 -0.890 -16.150 1.00 89.38 103 HIS A O 1
ATOM 808 N N . ILE A 1 104 ? 15.611 0.905 -16.177 1.00 90.50 104 ILE A N 1
ATOM 809 C CA . ILE A 1 104 ? 14.340 0.173 -16.142 1.00 90.50 104 ILE A CA 1
ATOM 810 C C . ILE A 1 104 ? 13.666 0.299 -17.506 1.00 90.50 104 ILE A C 1
ATOM 812 O O . ILE A 1 104 ? 13.600 1.387 -18.082 1.00 90.50 104 ILE A O 1
ATOM 816 N N . SER A 1 105 ? 13.149 -0.810 -18.029 1.00 91.94 105 SER A N 1
ATOM 817 C CA . SER A 1 105 ? 12.446 -0.803 -19.311 1.00 91.94 105 SER A CA 1
ATOM 818 C C . SER A 1 105 ? 11.086 -0.098 -19.227 1.00 91.94 105 SER A C 1
ATOM 820 O O . SER A 1 105 ? 10.442 -0.041 -18.177 1.00 91.94 105 SER A O 1
ATOM 822 N N . GLU A 1 106 ? 10.612 0.436 -20.356 1.00 89.75 106 GLU A N 1
ATOM 823 C CA . GLU A 1 106 ? 9.292 1.080 -20.417 1.00 89.75 106 GLU A CA 1
ATOM 824 C C . GLU A 1 106 ? 8.156 0.099 -20.076 1.00 89.75 106 GLU A C 1
ATOM 826 O O . GLU A 1 106 ? 7.213 0.473 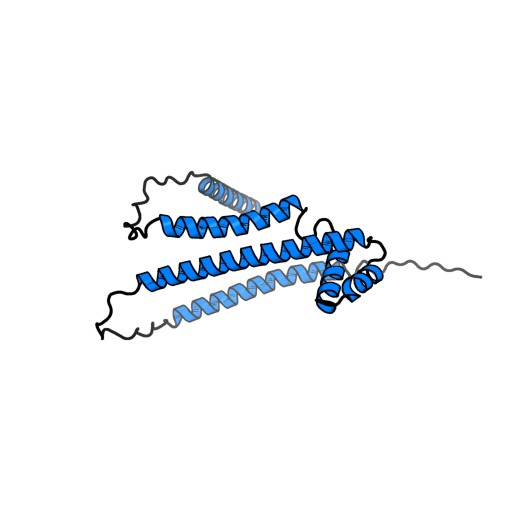-19.375 1.00 89.75 106 GLU A O 1
ATOM 831 N N . ASP A 1 107 ? 8.296 -1.168 -20.475 1.00 91.56 107 ASP A N 1
ATOM 832 C CA . ASP A 1 107 ? 7.348 -2.239 -20.155 1.00 91.56 107 ASP A CA 1
ATOM 833 C C . ASP A 1 107 ? 7.271 -2.501 -18.641 1.00 91.56 107 ASP A C 1
ATOM 835 O O . ASP A 1 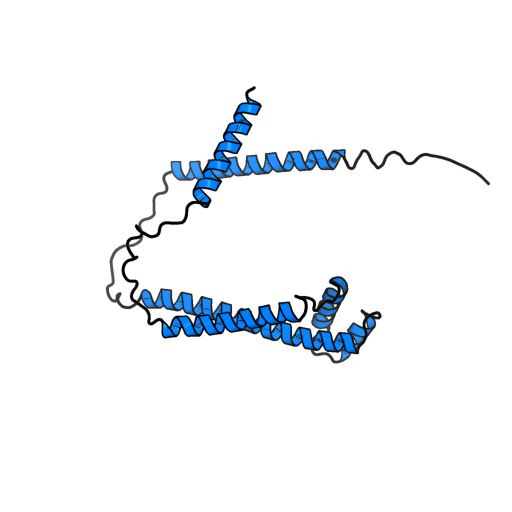107 ? 6.177 -2.608 -18.077 1.00 91.56 107 ASP A O 1
ATOM 839 N N . GLU A 1 108 ? 8.415 -2.545 -17.949 1.00 92.44 108 GLU A N 1
ATOM 840 C CA . GLU A 1 108 ? 8.471 -2.686 -16.487 1.00 92.44 108 GLU A CA 1
ATOM 841 C C . GLU A 1 108 ? 7.854 -1.477 -15.778 1.00 92.44 108 GLU A C 1
ATOM 843 O O . GLU A 1 108 ? 7.109 -1.637 -14.806 1.00 92.44 108 GLU A O 1
ATOM 848 N N . ILE A 1 109 ? 8.103 -0.263 -16.279 1.00 91.56 109 ILE A N 1
ATOM 849 C CA . ILE A 1 109 ? 7.486 0.965 -15.764 1.00 91.56 109 ILE A CA 1
ATOM 850 C C . ILE A 1 109 ? 5.962 0.907 -15.923 1.00 91.56 109 ILE A C 1
ATOM 852 O O . ILE A 1 109 ? 5.223 1.279 -15.004 1.00 91.56 109 ILE A O 1
ATOM 856 N N . GLU A 1 110 ? 5.460 0.449 -17.071 1.00 91.75 110 GLU A N 1
ATOM 857 C CA . GLU A 1 110 ? 4.024 0.336 -17.314 1.00 91.75 110 GLU A CA 1
ATOM 858 C C . GLU A 1 110 ? 3.380 -0.742 -16.430 1.00 91.75 110 GLU A C 1
ATOM 860 O O . GLU A 1 110 ? 2.311 -0.512 -15.849 1.00 91.75 110 GLU A O 1
ATOM 865 N N . ALA A 1 111 ? 4.038 -1.893 -16.271 1.00 93.31 111 ALA A N 1
ATOM 866 C CA . ALA A 1 111 ? 3.609 -2.954 -15.367 1.00 93.31 111 ALA A CA 1
ATOM 867 C C . ALA A 1 111 ? 3.533 -2.449 -13.919 1.00 93.31 111 ALA A C 1
ATOM 869 O O . ALA A 1 111 ? 2.506 -2.608 -13.253 1.00 93.31 111 ALA A O 1
ATOM 870 N N . HIS A 1 112 ? 4.566 -1.742 -13.457 1.00 94.50 112 HIS A N 1
ATOM 871 C CA . HIS A 1 112 ? 4.599 -1.160 -12.118 1.00 94.50 112 HIS A CA 1
ATOM 872 C C . HIS A 1 112 ? 3.550 -0.068 -11.926 1.00 94.50 112 HIS A C 1
ATOM 874 O O . HIS A 1 112 ? 2.930 0.037 -10.871 1.00 94.50 112 HIS A O 1
ATOM 880 N N . LYS A 1 113 ? 3.261 0.718 -12.965 1.00 91.62 113 LYS A N 1
ATOM 881 C CA . LYS A 1 113 ? 2.163 1.690 -12.948 1.00 91.62 113 LYS A CA 1
ATOM 882 C C . LYS A 1 113 ? 0.803 1.007 -12.786 1.00 91.62 113 LYS A C 1
ATOM 884 O O . LYS A 1 113 ? -0.008 1.487 -11.991 1.00 91.62 113 LYS A O 1
ATOM 889 N N . LYS A 1 114 ? 0.545 -0.091 -13.505 1.00 93.62 114 LYS A N 1
ATOM 890 C CA . LYS A 1 114 ? -0.694 -0.885 -13.376 1.00 93.62 114 LYS A CA 1
ATOM 891 C C . LYS A 1 114 ? -0.822 -1.460 -11.965 1.00 93.62 114 LYS A C 1
ATOM 893 O O . LYS A 1 114 ? -1.853 -1.264 -11.319 1.00 93.62 114 LYS A O 1
ATOM 898 N N . TRP A 1 115 ? 0.249 -2.060 -11.451 1.00 95.06 115 TRP A N 1
ATOM 899 C CA . TRP A 1 115 ? 0.320 -2.532 -10.069 1.00 95.06 115 TRP A CA 1
ATOM 900 C C . TRP A 1 115 ? 0.049 -1.397 -9.067 1.00 95.06 115 TRP A C 1
ATOM 902 O O . TRP A 1 115 ? -0.804 -1.530 -8.192 1.00 95.06 115 TRP A O 1
ATOM 912 N N . PHE A 1 116 ? 0.683 -0.233 -9.229 1.00 94.19 116 PHE A N 1
ATOM 913 C CA . PHE A 1 116 ? 0.517 0.902 -8.318 1.00 94.19 116 PHE A CA 1
ATOM 914 C C . PHE A 1 116 ? -0.920 1.441 -8.319 1.00 94.19 116 PHE A C 1
ATOM 916 O O . PHE A 1 116 ? -1.430 1.885 -7.286 1.00 94.19 116 PHE A O 1
ATOM 923 N N . GLN A 1 117 ? -1.612 1.401 -9.459 1.00 93.12 117 GLN A N 1
ATOM 924 C CA . GLN A 1 117 ? -3.032 1.747 -9.538 1.00 93.12 117 GLN A CA 1
ATOM 925 C C . GLN A 1 117 ? -3.899 0.775 -8.728 1.00 93.12 117 GLN A C 1
ATOM 927 O O . GLN A 1 117 ? -4.735 1.231 -7.943 1.00 93.12 117 GLN A O 1
ATOM 932 N N . GLN A 1 118 ? -3.668 -0.533 -8.865 1.00 95.06 118 GLN A N 1
ATOM 933 C CA . GLN A 1 118 ? -4.363 -1.565 -8.085 1.00 95.06 118 GLN A CA 1
ATOM 934 C C . GLN A 1 118 ? -4.070 -1.430 -6.587 1.00 95.06 118 GLN A C 1
ATOM 936 O O . GLN A 1 118 ? -4.999 -1.355 -5.782 1.00 95.06 118 GLN A O 1
ATOM 941 N N . TYR A 1 119 ? -2.797 -1.266 -6.222 1.00 94.81 119 TYR A N 1
ATOM 942 C CA . TYR A 1 119 ? -2.357 -1.020 -4.852 1.00 94.81 119 TYR A CA 1
ATOM 943 C C . TYR A 1 119 ? -3.097 0.166 -4.220 1.00 94.81 119 TYR A C 1
ATOM 945 O O . TYR A 1 119 ? -3.619 0.072 -3.108 1.00 94.81 119 TYR A O 1
ATOM 953 N N . ASN A 1 120 ? -3.200 1.290 -4.938 1.00 94.25 120 ASN A N 1
ATOM 954 C CA . ASN A 1 120 ? -3.921 2.464 -4.451 1.00 94.25 120 ASN A CA 1
ATOM 955 C C . ASN A 1 120 ? -5.427 2.225 -4.309 1.00 94.25 120 ASN A C 1
ATOM 957 O O . ASN A 1 120 ? -6.036 2.781 -3.395 1.00 94.25 120 ASN A O 1
ATOM 961 N N . ALA A 1 121 ? -6.040 1.448 -5.203 1.00 94.62 121 ALA A N 1
ATOM 962 C CA . ALA A 1 121 ? -7.457 1.113 -5.117 1.00 94.62 121 ALA A CA 1
ATOM 963 C C . ALA A 1 121 ? -7.749 0.262 -3.873 1.00 94.62 121 ALA A C 1
ATOM 965 O O . ALA A 1 121 ? -8.605 0.640 -3.072 1.00 94.62 121 ALA A O 1
ATOM 966 N N . LEU A 1 122 ? -6.977 -0.806 -3.658 1.00 93.81 122 LEU A N 1
ATOM 967 C CA . LEU A 1 122 ? -7.113 -1.694 -2.501 1.00 93.81 122 LEU A CA 1
ATOM 968 C C . LEU A 1 122 ? -6.813 -0.969 -1.187 1.00 93.81 122 LEU A C 1
ATOM 970 O O . LEU A 1 122 ? -7.588 -1.049 -0.239 1.00 93.81 122 LEU A O 1
ATOM 974 N N . LYS A 1 123 ? -5.750 -0.159 -1.146 1.00 93.50 123 LYS A N 1
ATOM 975 C CA . LYS A 1 123 ? -5.425 0.658 0.029 1.00 93.50 123 LYS A CA 1
ATOM 976 C C . LYS A 1 123 ? -6.554 1.627 0.382 1.00 93.50 123 LYS A C 1
ATOM 978 O O . LYS A 1 123 ? -6.857 1.827 1.556 1.00 93.50 123 LYS A O 1
ATOM 983 N N . LYS A 1 124 ? -7.184 2.247 -0.622 1.00 95.06 124 LYS A N 1
ATOM 984 C CA . LYS A 1 124 ? -8.342 3.128 -0.410 1.00 95.06 124 LYS A CA 1
ATOM 985 C C . LYS A 1 124 ? -9.568 2.354 0.059 1.00 95.06 124 LYS A C 1
ATOM 987 O O . LYS A 1 124 ? -10.275 2.878 0.913 1.00 95.06 124 LYS A O 1
ATOM 992 N N . ALA A 1 125 ? -9.825 1.163 -0.482 1.00 92.38 125 ALA A N 1
ATOM 993 C CA . ALA A 1 125 ? -10.886 0.278 -0.005 1.00 92.38 125 ALA A CA 1
ATOM 994 C C . ALA A 1 125 ? -10.669 -0.023 1.483 1.00 92.38 125 ALA A C 1
ATOM 996 O O . ALA A 1 125 ? -11.400 0.518 2.309 1.00 92.38 125 ALA A O 1
ATOM 997 N N . GLN A 1 126 ? -9.536 -0.636 1.834 1.00 92.88 126 GLN A N 1
ATOM 998 C CA . GLN A 1 126 ? -9.149 -0.919 3.216 1.00 92.88 126 GLN A CA 1
ATOM 999 C C . GLN A 1 126 ? -9.351 0.285 4.159 1.00 92.88 126 GLN A C 1
ATOM 1001 O O . GLN A 1 126 ? -9.926 0.165 5.242 1.00 92.88 126 GLN A O 1
ATOM 1006 N N . GLN A 1 127 ? -8.894 1.477 3.761 1.00 94.00 127 GLN A N 1
ATOM 1007 C CA . GLN A 1 127 ? -9.071 2.693 4.558 1.00 94.00 127 GLN A CA 1
ATOM 1008 C C . GLN A 1 127 ? -10.540 3.098 4.731 1.00 94.00 127 GLN A C 1
ATOM 1010 O O . GLN A 1 127 ? -10.913 3.563 5.812 1.00 94.00 127 GLN A O 1
ATOM 1015 N N . ARG A 1 128 ? -11.370 2.951 3.692 1.00 93.00 128 ARG A N 1
ATOM 1016 C CA . ARG A 1 128 ? -12.815 3.204 3.763 1.00 93.00 128 ARG A CA 1
ATOM 1017 C C . ARG A 1 128 ? -13.490 2.210 4.696 1.00 93.00 128 ARG A C 1
ATOM 1019 O O . ARG A 1 128 ? -14.1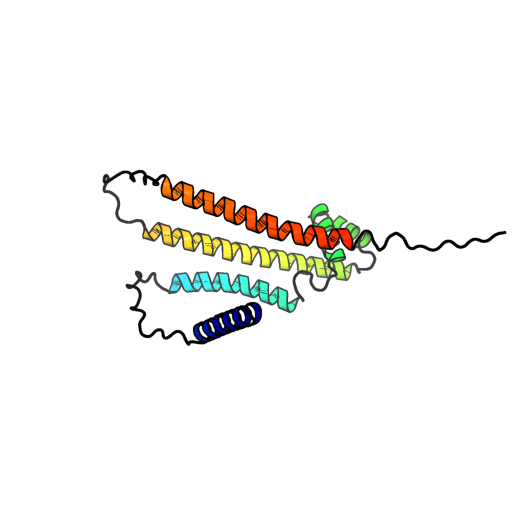33 2.673 5.634 1.00 93.00 128 ARG A O 1
ATOM 1026 N N . ALA A 1 129 ? -13.256 0.911 4.532 1.00 89.81 129 ALA A N 1
ATOM 1027 C CA . ALA A 1 129 ? -13.792 -0.122 5.415 1.00 89.81 129 ALA A CA 1
ATOM 1028 C C . ALA A 1 129 ? -13.465 0.143 6.892 1.00 89.81 129 ALA A C 1
ATOM 1030 O O . ALA A 1 129 ? -14.357 0.178 7.741 1.00 89.81 129 ALA A O 1
ATOM 1031 N N . ILE A 1 130 ? -12.199 0.438 7.213 1.00 89.69 130 ILE A N 1
ATOM 1032 C CA . ILE A 1 130 ? -11.787 0.759 8.590 1.00 89.69 130 ILE A CA 1
ATOM 1033 C C . ILE A 1 130 ? -12.495 2.022 9.100 1.00 89.69 130 ILE A C 1
ATOM 1035 O O . ILE A 1 130 ? -12.908 2.085 10.261 1.00 89.69 130 ILE A O 1
ATOM 1039 N N . LYS A 1 131 ? -12.617 3.056 8.261 1.00 91.50 131 LYS A N 1
ATOM 1040 C CA . LYS A 1 131 ? -13.273 4.315 8.635 1.00 91.50 131 LYS A CA 1
ATOM 1041 C C . LYS A 1 131 ? -14.769 4.116 8.884 1.00 91.50 131 LYS A C 1
ATOM 1043 O O . LYS A 1 131 ? -15.297 4.659 9.853 1.00 91.50 131 LYS A O 1
ATOM 1048 N N . GLU A 1 132 ? -15.440 3.346 8.040 1.00 89.81 132 GLU A N 1
ATOM 1049 C CA . GLU A 1 132 ? -16.860 3.025 8.170 1.00 89.81 132 GLU A CA 1
ATOM 1050 C C . GLU A 1 132 ? -17.127 2.152 9.391 1.00 89.81 132 GLU A C 1
ATOM 1052 O O . GLU A 1 132 ? -18.028 2.461 10.170 1.00 89.81 132 GLU A O 1
ATOM 1057 N N . TRP A 1 133 ? -16.291 1.144 9.643 1.00 88.44 133 TRP A N 1
ATOM 1058 C CA . TRP A 1 133 ? -16.376 0.336 10.855 1.00 88.44 133 TRP A CA 1
ATOM 1059 C C . TRP A 1 133 ? -16.239 1.184 12.124 1.00 88.44 133 TRP A C 1
ATOM 1061 O O . TRP A 1 133 ? -17.051 1.049 13.042 1.00 88.44 133 TRP A O 1
ATOM 1071 N N . LYS A 1 134 ? -15.270 2.111 12.168 1.00 88.56 134 LYS A N 1
ATOM 1072 C CA . LYS A 1 134 ? -15.115 3.051 13.294 1.00 88.56 134 LYS A CA 1
ATOM 1073 C C . LYS A 1 134 ? -16.364 3.911 13.482 1.00 88.56 134 LYS A C 1
ATOM 1075 O O . LYS A 1 134 ? -16.908 3.950 14.582 1.00 88.56 134 LYS A O 1
ATOM 1080 N N . LYS A 1 135 ? -16.867 4.515 12.401 1.00 88.50 135 LYS A N 1
ATOM 1081 C CA . LYS A 1 135 ? -18.081 5.344 12.419 1.00 88.50 135 LYS A CA 1
ATOM 1082 C C . LYS A 1 135 ? -19.305 4.560 12.900 1.00 88.50 135 LYS A C 1
ATOM 1084 O O . LYS A 1 135 ? -20.080 5.056 13.710 1.00 88.50 135 LYS A O 1
ATOM 1089 N N . ASN A 1 136 ? -19.483 3.328 12.432 1.00 85.12 136 ASN A N 1
ATOM 1090 C CA . ASN A 1 136 ? -20.612 2.482 12.818 1.00 85.12 136 ASN A CA 1
ATOM 1091 C C . ASN A 1 136 ? -20.503 2.010 14.272 1.00 85.12 136 ASN A C 1
ATOM 1093 O O . ASN A 1 136 ? -21.517 1.863 14.953 1.00 85.12 136 ASN A O 1
ATOM 1097 N N . LYS A 1 137 ? -19.282 1.794 14.767 1.00 85.56 137 LYS A N 1
ATOM 1098 C CA . LYS A 1 137 ? -19.024 1.472 16.172 1.00 85.56 137 LYS A CA 1
ATOM 1099 C C . LYS A 1 137 ? -19.353 2.648 17.098 1.00 85.56 137 LYS A C 1
ATOM 1101 O O . LYS A 1 137 ? -19.915 2.423 18.165 1.00 85.56 137 LYS A O 1
ATOM 1106 N N . GLU A 1 138 ? -19.031 3.874 16.689 1.00 81.25 138 GLU A N 1
ATOM 1107 C CA . GLU A 1 138 ? -19.354 5.104 17.427 1.00 81.25 138 GLU A CA 1
ATOM 1108 C C . GLU A 1 138 ? -20.863 5.372 17.450 1.00 81.25 138 GLU A C 1
ATOM 1110 O O . GLU A 1 138 ? -21.431 5.510 18.531 1.00 81.25 138 GLU A O 1
ATOM 1115 N N . LYS A 1 139 ? -21.545 5.286 16.301 1.00 79.00 139 LYS A N 1
ATOM 1116 C CA . LYS A 1 139 ? -23.011 5.425 16.219 1.00 79.00 139 LYS A CA 1
ATOM 1117 C C . LYS A 1 139 ? -23.766 4.450 17.119 1.00 79.00 139 LYS A C 1
ATOM 1119 O O . LYS A 1 139 ? -24.675 4.848 17.830 1.00 79.00 139 LYS A O 1
ATOM 1124 N N . LYS A 1 140 ? -23.356 3.177 17.158 1.00 75.38 140 LYS A N 1
ATOM 1125 C CA . LYS A 1 140 ? -23.970 2.173 18.049 1.00 75.38 140 LYS A CA 1
ATOM 1126 C C . LYS A 1 140 ? -23.753 2.474 19.535 1.00 75.38 140 LYS A C 1
ATOM 1128 O O . LYS A 1 140 ? -24.510 1.985 20.370 1.00 75.38 140 LYS A O 1
ATOM 1133 N N . LYS A 1 141 ? -22.705 3.228 19.884 1.00 72.12 141 LYS A N 1
ATOM 1134 C CA . LYS A 1 141 ? -22.469 3.693 21.255 1.00 72.12 141 LYS A CA 1
ATOM 1135 C C . LYS A 1 141 ? -23.383 4.873 21.596 1.00 72.12 141 LYS A C 1
ATOM 1137 O O . LYS A 1 141 ? -23.857 4.923 22.722 1.00 72.12 141 LYS A O 1
ATOM 1142 N N . GLU A 1 142 ? -23.641 5.762 20.639 1.00 64.75 142 GLU A N 1
ATOM 1143 C CA . GLU A 1 142 ? -24.546 6.915 20.776 1.00 64.75 142 GLU A CA 1
ATOM 1144 C C . GLU A 1 142 ? -26.028 6.497 20.790 1.00 64.75 142 GLU A C 1
ATOM 1146 O O . GLU A 1 142 ? -26.770 6.915 21.668 1.00 64.75 142 GLU A O 1
ATOM 1151 N N . GLU A 1 143 ? -26.457 5.581 19.916 1.00 59.66 143 GLU A N 1
ATOM 1152 C CA . GLU A 1 143 ? -27.842 5.070 19.872 1.00 59.66 143 GLU A CA 1
ATOM 1153 C C . GLU A 1 143 ? -28.227 4.254 21.117 1.00 59.66 143 GLU A C 1
ATOM 1155 O O . GLU A 1 143 ? -29.400 4.140 21.455 1.00 59.66 143 GLU A O 1
ATOM 1160 N N . LYS A 1 144 ? -27.252 3.695 21.844 1.00 57.81 144 LYS A N 1
ATOM 1161 C CA . LYS A 1 144 ? -27.514 3.014 23.122 1.00 57.81 144 LYS A CA 1
ATOM 1162 C C . LYS A 1 144 ? -27.759 3.999 24.279 1.00 57.81 144 LYS A C 1
ATOM 1164 O O . LYS A 1 144 ? -28.098 3.552 25.372 1.00 57.81 144 LYS A O 1
ATOM 1169 N N . ILE A 1 145 ? -27.555 5.301 24.058 1.00 55.44 145 ILE A N 1
ATOM 1170 C CA . ILE A 1 145 ? -27.702 6.362 25.066 1.00 55.44 145 ILE A CA 1
ATOM 1171 C C . ILE A 1 145 ? -29.066 7.074 24.956 1.00 55.44 145 ILE A C 1
ATOM 1173 O O . ILE A 1 145 ? -29.505 7.645 25.945 1.00 55.44 145 ILE A O 1
ATOM 1177 N N . GLU A 1 146 ? -29.811 6.951 23.852 1.00 52.38 146 GLU A N 1
ATOM 1178 C CA . GLU A 1 146 ? -31.195 7.452 23.767 1.00 52.38 146 GLU A CA 1
ATOM 1179 C C . GLU A 1 146 ? -32.161 6.341 23.343 1.00 52.38 146 GLU A C 1
ATOM 1181 O O . GLU A 1 146 ? -32.111 5.863 22.210 1.00 52.38 146 GLU A O 1
ATOM 1186 N N . PRO A 1 147 ? -33.036 5.889 24.261 1.00 47.88 147 PRO A N 1
ATOM 1187 C CA . PRO A 1 147 ? -34.285 6.616 24.481 1.00 47.88 147 PRO A CA 1
ATOM 1188 C C . PRO A 1 147 ? -34.709 6.628 25.958 1.00 47.88 147 PRO A C 1
ATOM 1190 O O . PRO A 1 147 ? -35.313 5.668 26.427 1.00 47.88 147 PRO A O 1
ATOM 1193 N N . LEU A 1 148 ? -34.409 7.709 26.680 1.00 47.97 148 LEU A N 1
ATOM 1194 C CA . LEU A 1 148 ? -35.086 8.151 27.910 1.00 47.97 148 LEU A CA 1
ATOM 1195 C C . LEU A 1 148 ? -34.361 9.406 28.399 1.00 47.97 148 LEU A C 1
ATOM 1197 O O . LEU A 1 148 ? -33.500 9.295 29.252 1.00 47.97 148 LEU A O 1
ATOM 1201 N N . GLU A 1 149 ? -34.683 10.582 27.864 1.00 41.50 149 GLU A N 1
ATOM 1202 C CA . GLU A 1 149 ? -34.461 11.842 28.592 1.00 41.50 149 GLU A CA 1
ATOM 1203 C C . GLU A 1 149 ? -35.276 12.981 27.960 1.00 41.50 149 GLU A C 1
ATOM 1205 O O . GLU A 1 149 ? -34.776 13.955 27.414 1.00 41.50 149 GLU A O 1
ATOM 1210 N N . LEU A 1 150 ? -36.601 12.842 28.075 1.00 48.41 150 LEU A N 1
ATOM 1211 C CA . LEU A 1 150 ? -37.513 13.983 28.186 1.00 48.41 150 LEU A CA 1
ATOM 1212 C C . LEU A 1 150 ? -37.893 14.152 29.666 1.00 48.41 150 LEU A C 1
ATOM 1214 O O . LEU A 1 150 ? -39.060 14.146 30.046 1.00 48.41 150 LEU A O 1
ATOM 1218 N N . VAL A 1 151 ? -36.870 14.235 30.516 1.00 41.91 151 VAL A N 1
ATOM 1219 C CA . VAL A 1 151 ? -36.988 14.679 31.906 1.00 41.91 151 VAL A CA 1
ATOM 1220 C C . VAL A 1 151 ? -35.824 15.615 32.172 1.00 41.91 151 VAL A C 1
ATOM 1222 O O . VAL A 1 151 ? -34.701 15.208 32.451 1.00 41.91 151 VAL A O 1
ATOM 1225 N N . GLU A 1 152 ? -36.115 16.901 32.012 1.00 46.94 152 GLU A N 1
ATOM 1226 C CA . GLU A 1 152 ? -35.290 17.969 32.542 1.00 46.94 152 GLU A CA 1
ATOM 1227 C C . GLU A 1 152 ? -35.035 17.758 34.040 1.00 46.94 152 GLU A C 1
ATOM 1229 O O . GLU A 1 152 ? -35.926 17.360 34.793 1.00 46.94 152 GLU A O 1
ATOM 1234 N N . ASN A 1 153 ? -33.837 18.185 34.445 1.00 46.66 153 ASN A N 1
ATOM 1235 C CA . ASN A 1 153 ? -33.437 18.541 35.803 1.00 46.66 153 ASN A CA 1
ATOM 1236 C C . ASN A 1 153 ? -33.055 17.377 36.733 1.00 46.66 153 ASN A C 1
ATOM 1238 O O . ASN A 1 153 ? -33.901 16.865 37.452 1.00 46.66 153 ASN A O 1
ATOM 1242 N N . ILE A 1 154 ? -31.749 17.068 36.795 1.00 38.53 154 ILE A N 1
ATOM 1243 C CA . ILE A 1 154 ? -30.962 16.944 38.041 1.00 38.53 154 ILE A CA 1
ATOM 1244 C C . ILE A 1 154 ? -29.464 17.193 37.725 1.00 38.53 154 ILE A C 1
ATOM 1246 O O . ILE A 1 154 ? -28.806 16.425 37.036 1.00 38.53 154 ILE A O 1
ATOM 1250 N N . ASN A 1 155 ? -28.945 18.285 38.297 1.00 39.31 155 ASN A N 1
ATOM 1251 C CA . ASN A 1 155 ? -27.560 18.561 38.714 1.00 39.31 155 ASN A CA 1
ATOM 1252 C C . ASN A 1 155 ? -26.389 18.568 37.703 1.00 39.31 155 ASN A C 1
ATOM 1254 O O . ASN A 1 155 ? -25.734 17.573 37.410 1.00 39.31 155 ASN A O 1
ATOM 1258 N N . LYS A 1 156 ? -26.017 19.808 37.354 1.00 44.53 156 LYS A N 1
ATOM 1259 C CA . LYS A 1 156 ? -24.655 20.346 37.154 1.00 44.53 156 LYS A CA 1
ATOM 1260 C C . LYS A 1 156 ? -23.538 19.468 37.773 1.00 44.53 156 LYS A C 1
ATOM 1262 O O . LYS A 1 156 ? -23.600 19.214 38.976 1.00 44.53 156 LYS A O 1
ATOM 1267 N N . PRO A 1 157 ? -22.477 19.085 37.034 1.00 39.25 157 PRO A N 1
ATOM 1268 C CA . PRO A 1 157 ? -21.341 18.405 37.641 1.00 39.25 157 PRO A CA 1
ATOM 1269 C C . PRO A 1 157 ? -20.603 19.376 38.565 1.00 39.25 157 PRO A C 1
ATOM 1271 O O . PRO A 1 157 ? -20.072 20.406 38.135 1.00 39.25 157 PRO A O 1
ATOM 1274 N N . GLU A 1 158 ? -20.595 19.046 39.854 1.00 34.22 158 GLU A N 1
ATOM 1275 C CA . GLU A 1 158 ? -19.712 19.667 40.823 1.00 34.22 158 GLU A CA 1
ATOM 1276 C C . GLU A 1 158 ? -18.259 19.544 40.362 1.00 34.22 158 GLU A C 1
ATOM 1278 O O . GLU A 1 158 ? -17.742 18.487 39.999 1.00 34.22 158 GLU A O 1
ATOM 1283 N N . HIS A 1 159 ? -17.608 20.694 40.410 1.00 40.94 159 HIS A N 1
ATOM 1284 C CA . HIS A 1 159 ? -16.185 20.899 40.288 1.00 40.94 159 HIS A CA 1
ATOM 1285 C C . HIS A 1 159 ? -15.439 19.983 41.274 1.00 40.94 159 HIS A C 1
ATOM 1287 O O . HIS A 1 159 ? -15.392 20.268 42.473 1.00 40.94 159 HIS A O 1
ATOM 1293 N N . PHE A 1 160 ? -14.832 18.899 40.778 1.00 39.03 160 PHE A N 1
ATOM 1294 C CA . PHE A 1 160 ? -13.917 18.065 41.559 1.00 39.03 160 PHE A CA 1
ATOM 1295 C C . PHE A 1 160 ? -12.797 18.962 42.102 1.00 39.03 160 PHE A C 1
ATOM 1297 O O . PHE A 1 160 ? -11.918 19.420 41.368 1.00 39.03 160 PHE A O 1
ATOM 1304 N N . LYS A 1 161 ? -12.851 19.276 43.399 1.00 44.50 161 LYS A N 1
ATOM 1305 C CA . LYS A 1 161 ? -11.782 19.987 44.099 1.00 44.50 161 LYS A CA 1
ATOM 1306 C C . LYS A 1 161 ? -10.569 19.059 44.133 1.00 44.50 161 LYS A C 1
ATOM 1308 O O . LYS A 1 161 ? -10.458 18.200 44.998 1.00 44.50 161 LYS A O 1
ATOM 1313 N N . THR A 1 162 ? -9.659 19.216 43.176 1.00 42.19 162 THR A N 1
ATOM 1314 C CA . THR A 1 162 ? -8.307 18.659 43.284 1.00 42.19 162 THR A CA 1
ATOM 1315 C C . THR A 1 162 ? -7.654 19.242 44.535 1.00 42.19 162 THR A C 1
ATOM 1317 O O . THR A 1 162 ? -7.430 20.455 44.585 1.00 42.19 162 THR A O 1
ATOM 1320 N N . SER A 1 163 ? -7.382 18.392 45.528 1.00 46.84 163 SER A N 1
ATOM 1321 C CA . SER A 1 163 ? -6.568 18.745 46.694 1.00 46.84 163 SER A CA 1
ATOM 1322 C C . SER A 1 163 ? -5.189 19.247 46.222 1.00 46.84 163 SER A C 1
ATOM 1324 O O . SER A 1 163 ? -4.642 18.702 45.256 1.00 46.84 163 SER A O 1
ATOM 1326 N N . PRO A 1 164 ? -4.603 20.282 46.852 1.00 54.88 164 PRO A N 1
ATOM 1327 C CA . PRO A 1 164 ? -3.262 20.768 46.509 1.00 54.88 164 PRO A CA 1
ATOM 1328 C C . PRO A 1 164 ? -2.190 19.663 46.573 1.00 54.88 164 PRO A C 1
ATOM 1330 O O . PRO A 1 164 ? -1.250 19.678 45.782 1.00 54.88 164 PRO A O 1
ATOM 1333 N N . GLU A 1 165 ? -2.387 18.640 47.407 1.00 53.94 165 GLU A N 1
ATOM 1334 C CA . GLU A 1 165 ? -1.477 17.492 47.535 1.00 53.94 165 GLU A CA 1
ATOM 1335 C C . GLU A 1 165 ? -1.442 16.612 46.277 1.00 53.94 165 GLU A C 1
ATOM 1337 O O . GLU A 1 165 ? -0.407 16.043 45.930 1.00 53.94 165 GLU A O 1
ATOM 1342 N N . THR A 1 166 ? -2.558 16.511 45.543 1.00 53.41 166 THR A N 1
ATOM 1343 C CA . THR A 1 166 ? -2.609 15.717 44.304 1.00 53.41 166 THR A CA 1
ATOM 1344 C C . THR A 1 166 ? -1.911 16.428 43.150 1.00 53.41 166 THR A C 1
ATOM 1346 O O . THR A 1 166 ? -1.350 15.761 42.285 1.00 53.41 166 THR A O 1
ATOM 1349 N N . LYS A 1 167 ? -1.888 17.767 43.149 1.00 59.25 167 LYS A N 1
ATOM 1350 C CA . LYS A 1 167 ? -1.143 18.557 42.157 1.00 59.25 167 LYS A CA 1
ATOM 1351 C C . LYS A 1 167 ? 0.364 18.466 42.385 1.00 59.25 167 LYS A C 1
ATOM 1353 O O . LYS A 1 167 ? 1.094 18.243 41.424 1.00 59.25 167 LYS A O 1
ATOM 1358 N N . GLN A 1 168 ? 0.805 18.519 43.641 1.00 58.75 168 GLN A N 1
ATOM 1359 C CA . GLN A 1 168 ? 2.222 18.400 43.991 1.00 58.75 168 GLN A CA 1
ATOM 1360 C C . GLN A 1 168 ? 2.789 17.024 43.616 1.00 58.75 168 GLN A C 1
ATOM 1362 O O . GLN A 1 168 ? 3.818 16.937 42.959 1.00 58.75 168 GLN A O 1
ATOM 1367 N N . LYS A 1 169 ? 2.037 15.945 43.864 1.00 57.44 169 LYS A N 1
ATOM 1368 C CA . LYS A 1 169 ? 2.446 14.582 43.484 1.00 57.44 169 LYS A CA 1
ATOM 1369 C C . LYS A 1 169 ? 2.594 14.378 41.966 1.00 57.44 169 LYS A C 1
ATOM 1371 O O . LYS A 1 169 ? 3.388 13.546 41.531 1.00 57.44 169 LYS A O 1
ATOM 1376 N N . ILE A 1 170 ? 1.835 15.123 41.156 1.00 57.81 170 ILE A N 1
ATOM 1377 C CA . ILE A 1 170 ? 1.931 15.098 39.686 1.00 57.81 170 ILE A CA 1
ATOM 1378 C C . ILE A 1 170 ? 3.151 15.898 39.205 1.00 57.81 170 ILE A C 1
ATOM 1380 O O . ILE A 1 170 ? 3.809 15.484 38.249 1.00 57.81 170 ILE A O 1
ATOM 1384 N N . GLU A 1 171 ? 3.471 17.019 39.852 1.00 59.62 171 GLU A N 1
ATOM 1385 C CA . GLU A 1 171 ? 4.675 17.805 39.551 1.00 59.62 171 GLU A CA 1
ATOM 1386 C C . GLU A 1 171 ? 5.952 17.078 39.979 1.00 59.62 171 GLU A C 1
ATOM 1388 O O . GLU A 1 171 ? 6.874 16.963 39.172 1.00 59.62 171 GLU A O 1
ATOM 1393 N N . ASP A 1 172 ? 5.965 16.469 41.165 1.00 61.00 172 ASP A N 1
ATOM 1394 C CA . ASP A 1 172 ? 7.080 15.652 41.653 1.00 61.00 172 ASP A CA 1
ATOM 1395 C C . ASP A 1 172 ? 7.352 14.464 40.717 1.00 61.00 172 ASP A C 1
ATOM 1397 O O . ASP A 1 172 ? 8.504 14.142 40.417 1.00 61.00 172 ASP A O 1
ATOM 1401 N N . TRP A 1 173 ? 6.298 13.843 40.171 1.00 58.31 173 TRP A N 1
ATOM 1402 C CA . TRP A 1 173 ? 6.442 12.788 39.166 1.00 58.31 173 TRP A CA 1
ATOM 1403 C C . TRP A 1 173 ? 7.018 13.318 37.844 1.00 58.31 173 TRP A C 1
ATOM 1405 O O . TRP A 1 173 ? 7.896 12.680 37.265 1.00 58.31 173 TRP A O 1
ATOM 1415 N N . LYS A 1 174 ? 6.599 14.506 37.385 1.00 55.47 174 LYS A N 1
ATOM 1416 C CA . LYS A 1 174 ? 7.148 15.137 36.170 1.00 55.47 174 LYS A CA 1
ATOM 1417 C C . LYS A 1 174 ? 8.621 15.523 36.322 1.00 55.47 174 LYS A C 1
ATOM 1419 O O . LYS A 1 174 ? 9.396 15.291 35.396 1.00 55.47 174 LYS A O 1
ATOM 1424 N N . VAL A 1 175 ? 9.024 16.057 37.474 1.00 59.88 175 VAL A N 1
ATOM 1425 C CA . VAL A 1 175 ? 10.426 16.403 37.766 1.00 59.88 175 VAL A CA 1
ATOM 1426 C C . VAL A 1 175 ? 11.288 15.139 37.851 1.00 59.88 175 VAL A C 1
ATOM 1428 O O . VAL A 1 175 ? 12.366 15.086 37.259 1.00 59.88 175 VAL A O 1
ATOM 1431 N N . ASN A 1 176 ? 10.788 14.079 38.494 1.00 55.03 176 ASN A N 1
ATOM 1432 C CA . ASN A 1 176 ? 11.500 12.804 38.603 1.00 55.03 176 ASN A CA 1
ATOM 1433 C C . ASN A 1 176 ? 11.674 12.097 37.242 1.00 55.03 176 ASN A C 1
ATOM 1435 O O . ASN A 1 176 ? 12.723 11.507 36.978 1.00 55.03 176 ASN A O 1
ATOM 1439 N N . VAL A 1 177 ? 10.680 12.188 36.351 1.00 57.66 177 VAL A N 1
ATOM 1440 C CA . VAL A 1 177 ? 10.768 11.659 34.978 1.00 57.66 177 VAL A CA 1
ATOM 1441 C C . VAL A 1 177 ? 11.752 12.474 34.127 1.00 57.66 177 VAL A C 1
ATOM 1443 O O . VAL A 1 177 ? 12.519 11.885 33.361 1.00 57.66 177 VAL A O 1
ATOM 1446 N N . ASN A 1 178 ? 11.810 13.801 34.294 1.00 49.50 178 ASN A N 1
ATOM 1447 C CA . ASN A 1 178 ? 12.749 14.639 33.543 1.00 49.50 178 ASN A CA 1
ATOM 1448 C C . ASN A 1 178 ? 14.219 14.363 33.928 1.00 49.50 178 ASN A C 1
ATOM 1450 O O . ASN A 1 178 ? 15.063 14.225 33.042 1.00 49.50 178 ASN A O 1
ATOM 1454 N N . LEU A 1 179 ? 14.504 14.134 35.218 1.00 46.91 179 LEU A N 1
ATOM 1455 C CA . LEU A 1 179 ? 15.839 13.779 35.733 1.00 46.91 179 LEU A CA 1
ATOM 1456 C C . LEU A 1 179 ? 16.352 12.409 35.247 1.00 46.91 179 LEU A C 1
ATOM 1458 O O . LEU A 1 179 ? 17.548 12.247 34.982 1.00 46.91 179 LEU A O 1
ATOM 1462 N N . HIS A 1 180 ? 15.463 11.423 35.083 1.00 45.41 180 HIS A N 1
ATOM 1463 C CA . HIS A 1 180 ? 15.826 10.114 34.524 1.00 45.41 180 HIS A CA 1
ATOM 1464 C C . HIS A 1 180 ? 16.073 10.175 33.007 1.00 45.41 180 HIS A C 1
ATOM 1466 O O . HIS A 1 180 ? 16.932 9.448 32.500 1.00 45.41 180 HIS A O 1
ATOM 1472 N N . SER A 1 181 ? 15.396 11.077 32.284 1.00 43.66 181 SER A N 1
ATOM 1473 C CA . SER A 1 181 ? 15.668 11.309 30.857 1.00 43.66 181 SER A CA 1
ATOM 1474 C C . SER A 1 181 ? 16.985 12.068 30.628 1.00 43.66 181 SER A C 1
ATOM 1476 O O . SER A 1 181 ? 17.735 11.760 29.697 1.00 43.66 181 SER A O 1
ATOM 1478 N N . GLU A 1 182 ? 17.337 12.990 31.528 1.00 45.34 182 GLU A N 1
ATOM 1479 C CA . GLU A 1 182 ? 18.573 13.777 31.447 1.00 45.34 182 GLU A CA 1
ATOM 1480 C C . GLU A 1 182 ? 19.807 12.985 31.913 1.00 45.34 182 GLU A C 1
ATOM 1482 O O . GLU A 1 182 ? 20.904 13.186 31.388 1.00 45.34 182 GLU A O 1
ATOM 1487 N N . SER A 1 183 ? 19.641 12.010 32.811 1.00 47.41 183 SER A N 1
ATOM 1488 C CA . SER A 1 183 ? 20.728 11.113 33.236 1.00 47.41 183 SER A CA 1
ATOM 1489 C C . SER A 1 183 ? 21.055 10.045 32.182 1.00 47.41 183 SER A C 1
ATOM 1491 O O . SER A 1 183 ? 22.223 9.724 31.963 1.00 47.41 183 SER A O 1
ATOM 1493 N N . SER A 1 184 ? 20.047 9.545 31.458 1.00 42.41 184 SER A N 1
ATOM 1494 C CA . SER A 1 184 ? 20.238 8.563 30.378 1.00 42.41 184 SER A CA 1
ATOM 1495 C C . SER A 1 184 ? 20.801 9.196 29.087 1.00 42.41 184 SER A C 1
ATOM 1497 O O . SER A 1 184 ? 21.595 8.582 28.375 1.00 42.41 184 SER A O 1
ATOM 1499 N N . CYS A 1 185 ? 20.498 10.475 28.825 1.00 45.78 185 CYS A N 1
ATOM 1500 C CA . CYS A 1 185 ? 20.976 11.213 27.647 1.00 45.78 185 CYS A CA 1
ATOM 1501 C C . CYS A 1 185 ? 22.452 11.673 27.744 1.00 45.78 185 CYS A C 1
ATOM 1503 O O . CYS A 1 185 ? 23.134 11.795 26.723 1.00 45.78 185 CYS A O 1
ATOM 1505 N N . ASN A 1 186 ? 22.994 11.884 28.949 1.00 45.59 186 ASN A N 1
ATOM 1506 C CA . ASN A 1 186 ? 24.365 12.392 29.124 1.00 45.59 186 ASN A CA 1
ATOM 1507 C C . ASN A 1 186 ? 25.463 11.308 29.105 1.00 45.59 186 ASN A C 1
ATOM 1509 O O . ASN A 1 186 ? 26.617 11.615 28.797 1.00 45.59 186 ASN A O 1
ATOM 1513 N N . ILE A 1 187 ? 25.120 10.036 29.340 1.00 45.28 187 ILE A N 1
ATOM 1514 C CA . ILE A 1 187 ? 26.060 8.907 29.203 1.00 45.28 187 ILE A CA 1
ATOM 1515 C C . ILE A 1 187 ? 26.263 8.557 27.718 1.00 45.28 187 ILE A C 1
ATOM 1517 O O . ILE A 1 187 ? 27.398 8.400 27.268 1.00 45.28 187 ILE A O 1
ATOM 1521 N N . ALA A 1 188 ? 25.193 8.566 26.915 1.00 46.25 188 ALA A N 1
ATOM 1522 C CA . ALA A 1 188 ? 25.274 8.317 25.472 1.00 46.25 188 ALA A CA 1
ATOM 1523 C C . ALA A 1 188 ? 26.041 9.417 24.704 1.00 46.25 188 ALA A C 1
ATOM 1525 O O . ALA A 1 188 ? 26.709 9.133 23.710 1.00 46.25 188 ALA A O 1
ATOM 1526 N N . LYS A 1 189 ? 26.020 10.668 25.186 1.00 45.66 189 LYS A N 1
ATOM 1527 C CA . LYS A 1 189 ? 26.735 11.791 24.550 1.00 45.66 189 LYS A CA 1
ATOM 1528 C C . LYS A 1 189 ? 28.233 11.864 24.889 1.00 45.66 189 LYS A C 1
ATOM 1530 O O . LYS A 1 189 ? 28.996 12.385 24.077 1.00 45.66 189 LYS A O 1
ATOM 1535 N N . ARG A 1 190 ? 28.692 11.307 26.022 1.00 45.03 190 ARG A N 1
ATOM 1536 C CA . ARG A 1 190 ? 30.134 11.234 26.370 1.00 45.03 190 ARG A CA 1
ATOM 1537 C C . ARG A 1 190 ? 30.852 10.021 25.769 1.00 45.03 190 ARG A C 1
ATOM 1539 O O . ARG A 1 190 ? 32.045 10.112 25.498 1.00 45.03 190 ARG A O 1
ATOM 1546 N N . VAL A 1 191 ? 30.144 8.925 25.486 1.00 50.81 191 VAL A N 1
ATOM 1547 C CA . VAL A 1 191 ? 30.733 7.749 24.812 1.00 50.81 191 VAL A CA 1
ATOM 1548 C C . VAL A 1 191 ? 30.917 7.986 23.303 1.00 50.81 191 VAL A C 1
ATOM 1550 O O . VAL A 1 191 ? 31.886 7.508 22.719 1.00 50.81 191 VAL A O 1
ATOM 1553 N N . LEU A 1 192 ? 30.064 8.801 22.670 1.00 49.09 192 LEU A N 1
ATOM 1554 C CA . LEU A 1 192 ? 30.165 9.106 21.234 1.00 49.09 192 LEU A CA 1
ATOM 1555 C C . LEU A 1 192 ? 31.094 10.285 20.889 1.00 49.09 192 LEU A C 1
ATOM 1557 O O . LEU A 1 192 ? 31.536 10.388 19.749 1.00 49.09 192 LEU A O 1
ATOM 1561 N N . THR A 1 193 ? 31.463 11.137 21.849 1.00 47.78 193 THR A N 1
ATOM 1562 C CA . THR A 1 193 ? 32.410 12.248 21.612 1.00 47.78 193 THR A CA 1
ATOM 1563 C C . THR A 1 193 ? 33.875 11.881 21.866 1.00 47.78 193 THR A C 1
ATOM 1565 O O . THR A 1 193 ? 34.758 12.525 21.308 1.00 47.78 193 THR A O 1
ATOM 1568 N N . LEU A 1 194 ? 34.163 10.801 22.604 1.00 44.03 194 LEU A N 1
ATOM 1569 C CA . LEU A 1 194 ? 35.533 10.291 22.770 1.00 44.03 194 LEU A CA 1
ATOM 1570 C C . LEU A 1 194 ? 35.957 9.283 21.690 1.00 44.03 194 LEU A C 1
ATOM 1572 O O . LEU A 1 194 ? 37.151 9.099 21.477 1.00 44.03 194 LEU A O 1
ATOM 1576 N N . ASN A 1 195 ? 35.015 8.694 20.945 1.00 42.84 195 ASN A N 1
ATOM 1577 C CA . ASN A 1 195 ? 35.338 7.777 19.843 1.00 42.84 195 ASN A CA 1
ATOM 1578 C C . ASN A 1 195 ? 35.442 8.469 18.466 1.00 42.84 195 ASN A C 1
ATOM 1580 O O . ASN A 1 195 ? 35.853 7.845 17.492 1.00 42.84 195 ASN A O 1
ATOM 1584 N N . TYR A 1 196 ? 35.122 9.768 18.381 1.00 43.22 196 TYR A N 1
ATOM 1585 C CA . TYR A 1 196 ? 35.227 10.552 17.139 1.00 43.22 196 TYR A CA 1
ATOM 1586 C C . TYR A 1 196 ? 36.392 11.562 17.119 1.00 43.22 196 TYR A C 1
ATOM 1588 O O . TYR A 1 196 ? 36.644 12.176 16.089 1.00 43.22 196 TYR A O 1
ATOM 1596 N N . TYR A 1 197 ? 37.162 11.688 18.209 1.00 43.16 197 TYR A N 1
ATOM 1597 C CA . TYR A 1 197 ? 38.343 12.571 18.277 1.00 43.16 197 TYR A CA 1
ATOM 1598 C C . TYR A 1 197 ? 39.686 11.854 18.500 1.00 43.16 197 TYR A C 1
ATOM 1600 O O . TYR A 1 197 ? 40.716 12.512 18.597 1.00 43.16 197 TYR A O 1
ATOM 1608 N N . PHE A 1 198 ? 39.714 10.515 18.491 1.00 42.75 198 PHE A N 1
ATOM 1609 C CA . PHE A 1 198 ? 40.963 9.732 18.525 1.00 42.75 198 PHE A CA 1
ATOM 1610 C C . PHE A 1 198 ? 41.263 8.978 17.213 1.00 42.75 198 PHE A C 1
ATOM 1612 O O . PHE A 1 198 ? 42.208 8.198 17.138 1.00 42.75 198 PHE A O 1
ATOM 1619 N N . LYS A 1 199 ? 40.476 9.217 16.152 1.00 46.88 199 LYS A N 1
ATOM 1620 C CA . LYS A 1 199 ? 40.641 8.582 14.829 1.00 46.88 199 LYS A CA 1
ATOM 1621 C C . LYS A 1 199 ? 40.702 9.587 13.667 1.00 46.88 199 LYS A C 1
ATOM 1623 O O . LYS A 1 199 ? 40.329 9.250 12.551 1.00 46.88 199 LYS A O 1
ATOM 1628 N N . TRP A 1 200 ? 41.168 10.811 13.940 1.00 42.25 200 TRP A N 1
ATOM 1629 C CA . TRP A 1 200 ? 41.464 11.863 12.946 1.00 42.25 200 TRP A CA 1
ATOM 1630 C C . TRP A 1 200 ? 42.827 12.549 13.180 1.00 42.25 200 TRP A C 1
ATOM 1632 O O . TRP A 1 200 ? 43.066 13.666 12.734 1.00 42.25 200 TRP A O 1
ATOM 1642 N N . SER A 1 201 ? 43.751 11.872 13.866 1.00 44.69 201 SER A N 1
ATOM 1643 C CA . SER A 1 201 ? 45.093 12.393 14.168 1.00 44.69 201 SER A CA 1
ATOM 1644 C C . SER A 1 201 ? 46.177 11.314 14.082 1.00 44.69 201 SER A C 1
ATOM 1646 O O . SER A 1 201 ? 47.054 11.245 14.933 1.00 44.69 201 SER A O 1
ATOM 1648 N N . LEU A 1 202 ? 46.139 10.475 13.037 1.00 44.56 202 LEU A N 1
ATOM 1649 C CA . LEU A 1 202 ? 47.267 9.608 12.663 1.00 44.56 202 LEU A CA 1
ATOM 1650 C C . LEU A 1 202 ? 47.279 9.316 11.142 1.00 44.56 202 LEU A C 1
ATOM 1652 O O . LEU A 1 202 ? 47.146 8.180 10.699 1.00 44.56 202 LEU A O 1
ATOM 1656 N N . LEU A 1 203 ? 47.407 10.367 10.326 1.00 40.91 203 LEU A N 1
ATOM 1657 C CA . LEU A 1 203 ? 47.922 10.261 8.953 1.00 40.91 203 LEU A CA 1
ATOM 1658 C C . LEU A 1 203 ? 49.435 10.531 9.023 1.00 40.91 203 LEU A C 1
ATOM 1660 O O . LEU A 1 203 ? 49.819 11.626 9.441 1.00 40.91 203 LEU A O 1
ATOM 1664 N N . PRO A 1 204 ? 50.307 9.567 8.685 1.00 46.34 204 PRO A N 1
ATOM 1665 C CA . PRO A 1 204 ? 51.745 9.790 8.704 1.00 46.34 204 PRO A CA 1
ATOM 1666 C C . PRO A 1 204 ? 52.198 10.614 7.491 1.00 46.34 204 PRO A C 1
ATOM 1668 O O . PRO A 1 204 ? 51.829 10.330 6.352 1.00 46.34 204 PRO A O 1
ATOM 1671 N N . LEU A 1 205 ? 53.056 11.604 7.762 1.00 41.16 205 LEU A N 1
ATOM 1672 C CA . LEU A 1 205 ? 53.976 12.209 6.798 1.00 41.16 205 LEU A CA 1
ATOM 1673 C C . LEU A 1 205 ? 54.775 11.119 6.065 1.00 41.16 205 LEU A C 1
ATOM 1675 O O . LEU A 1 205 ? 55.405 10.300 6.735 1.00 41.16 205 LEU A O 1
ATOM 1679 N N . ARG A 1 206 ? 54.911 11.223 4.734 1.00 38.56 206 ARG A N 1
ATOM 1680 C CA . ARG A 1 206 ? 56.220 11.042 4.081 1.00 38.56 206 ARG A CA 1
ATOM 1681 C C . ARG A 1 206 ? 56.281 11.667 2.682 1.00 38.56 206 ARG A C 1
ATOM 1683 O O . ARG A 1 206 ? 55.449 11.387 1.828 1.00 38.56 206 ARG A O 1
ATOM 1690 N N . SER A 1 207 ? 57.304 12.502 2.516 1.00 40.59 207 SER A N 1
ATOM 1691 C CA . SER A 1 207 ? 57.818 13.162 1.313 1.00 40.59 207 SER A CA 1
ATOM 1692 C C . SER A 1 207 ? 58.158 12.231 0.148 1.00 40.59 207 SER A C 1
ATOM 1694 O O . SER A 1 207 ? 58.483 11.068 0.383 1.00 40.59 207 SER A O 1
ATOM 1696 N N . ALA A 1 208 ? 58.225 12.798 -1.063 1.00 40.47 208 ALA A N 1
ATOM 1697 C CA . ALA A 1 208 ? 59.454 12.976 -1.870 1.00 40.47 208 ALA A CA 1
ATOM 1698 C C . ALA A 1 208 ? 59.046 13.393 -3.305 1.00 40.47 208 ALA A C 1
ATOM 1700 O O . ALA A 1 208 ? 58.161 12.780 -3.888 1.00 40.47 208 ALA A O 1
ATOM 1701 N N . GLU A 1 209 ? 59.432 14.584 -3.774 1.00 44.12 209 GLU A N 1
ATOM 1702 C CA . GLU A 1 209 ? 60.578 14.807 -4.683 1.00 44.12 209 GLU A CA 1
ATOM 1703 C C . GLU A 1 209 ? 60.417 14.142 -6.065 1.00 44.12 209 GLU A C 1
ATOM 1705 O O . GLU A 1 209 ? 60.598 12.937 -6.206 1.00 44.12 209 GLU A O 1
ATOM 1710 N N . SER A 1 210 ? 60.119 14.934 -7.101 1.00 47.06 210 SER A N 1
ATOM 1711 C CA . SER A 1 210 ? 61.103 15.420 -8.086 1.00 47.06 210 SER A CA 1
ATOM 1712 C C . SER A 1 210 ? 60.472 16.441 -9.031 1.00 47.06 210 SER A C 1
ATOM 1714 O O . SER A 1 210 ? 59.232 16.423 -9.188 1.00 47.06 210 SER A O 1
#

Radius of gyration: 31.41 Å; chains: 1; bounding box: 99×42×69 Å

Foldseek 3Di:
DVVVVVVVVVVVVVVVVVVVVPDDPDCPPPPPDDPPPCPDVVVVCVLVVQLVVLVVVLVVLQVVQVHDQSPDDPVLSVVLVVLCVVQPPHPCSLVSSCVVCVVDDSVRSVVSVVSVVVSVVSVVSNVVSVVVSVVVVVVVVVVVVDDDPPDDDDDDDDDPPDDPVNVVVVVVVVVVVVVVVVVVVVVVVVVVVVVVPPPPPDDDDDDDDD